Protein AF-A0A813HEI9-F1 (afdb_monomer_lite)

pLDDT: mean 70.53, std 19.25, range [29.66, 96.94]

Radius of gyration: 28.1 Å; chains: 1; bounding box: 58×85×68 Å

Sequence (300 aa):
AVALWMLEVGLEDCLIGELAQTLGEVPDELRYQLEQSHRFTVDDDGVVRRTLVQRILDVMQSDIETMQELMEKLGPEVEEGDMRYAVKQSLGELVIKNANGIDLIERVDPEEDQRARSETEKKQRAKEKEDKKKELIKRQRKKGASMGDDDLSSSSSGEENEEGPGSIADKKALAFRRVQVQRKIEDFLKAYTKGVNLIKINAKGKRYSRRVYVDTHRRALVVQGASGPKFFPFASMKEVDLETRTTKEGRVETLVICAIEKGGRIVKELTLAFPDQAKANAFVNCVTLFSLALRKSAKS

Structure (mmCIF, N/CA/C/O backbone):
data_AF-A0A813HEI9-F1
#
_entry.id   AF-A0A813HEI9-F1
#
loop_
_atom_site.group_PDB
_atom_site.id
_atom_site.type_symbol
_atom_site.label_atom_id
_atom_site.label_alt_id
_atom_site.label_comp_id
_atom_site.label_asym_id
_atom_site.label_entity_id
_atom_site.label_seq_id
_atom_site.pdbx_PDB_ins_code
_atom_site.Cartn_x
_atom_site.Cartn_y
_atom_site.Cartn_z
_atom_site.occupancy
_atom_site.B_iso_or_equiv
_atom_site.auth_seq_id
_atom_site.auth_comp_id
_atom_site.auth_asym_id
_atom_site.auth_atom_id
_atom_site.pdbx_PDB_model_num
ATOM 1 N N . ALA A 1 1 ? 7.762 19.871 -20.456 1.00 62.28 1 ALA A N 1
ATOM 2 C CA . ALA A 1 1 ? 6.399 20.126 -19.934 1.00 62.28 1 ALA A CA 1
ATOM 3 C C . ALA A 1 1 ? 5.354 19.350 -20.735 1.00 62.28 1 ALA A C 1
ATOM 5 O O . ALA A 1 1 ? 4.577 18.618 -20.136 1.00 62.28 1 ALA A O 1
ATOM 6 N N . VAL A 1 2 ? 5.414 19.413 -22.070 1.00 68.00 2 VAL A N 1
ATOM 7 C CA . VAL A 1 2 ? 4.533 18.675 -22.991 1.00 68.00 2 VAL A CA 1
ATOM 8 C C . VAL A 1 2 ? 4.476 17.168 -22.716 1.00 68.00 2 VAL A C 1
ATOM 10 O O . VAL A 1 2 ? 3.390 16.628 -22.554 1.00 68.00 2 VAL A O 1
ATOM 13 N N . ALA A 1 3 ? 5.621 16.490 -22.574 1.00 66.06 3 ALA A N 1
ATOM 14 C CA . ALA A 1 3 ? 5.651 15.045 -22.319 1.00 66.06 3 ALA A CA 1
ATOM 15 C C . ALA A 1 3 ? 4.909 14.630 -21.030 1.00 66.06 3 ALA A C 1
ATOM 17 O O . ALA A 1 3 ? 4.321 13.559 -20.979 1.00 66.06 3 ALA A O 1
ATOM 18 N N . LEU A 1 4 ? 4.907 15.470 -19.987 1.00 66.94 4 LEU A N 1
ATOM 19 C CA . LEU A 1 4 ? 4.155 15.209 -18.751 1.00 66.94 4 LEU A CA 1
ATOM 20 C C . LEU A 1 4 ? 2.654 15.421 -18.958 1.00 66.94 4 LEU A C 1
ATOM 22 O O . LEU A 1 4 ? 1.859 14.587 -18.543 1.00 66.94 4 LEU A O 1
ATOM 26 N N . TRP A 1 5 ? 2.279 16.490 -19.660 1.00 74.88 5 TRP A N 1
ATOM 27 C CA . TRP A 1 5 ? 0.888 16.763 -20.013 1.00 74.88 5 TRP A CA 1
ATOM 28 C C . TRP A 1 5 ? 0.291 15.662 -20.909 1.00 74.88 5 TRP A C 1
ATOM 30 O O . TRP A 1 5 ? -0.813 15.193 -20.654 1.00 74.88 5 TRP A O 1
ATOM 40 N N . MET A 1 6 ? 1.042 15.160 -21.897 1.00 71.38 6 MET A N 1
ATOM 41 C CA . MET A 1 6 ? 0.614 14.034 -22.742 1.00 71.38 6 MET A CA 1
ATOM 42 C C . MET A 1 6 ? 0.367 12.751 -21.939 1.00 71.38 6 MET A C 1
ATOM 44 O O . MET A 1 6 ? -0.555 11.995 -22.250 1.00 71.38 6 MET A O 1
ATOM 48 N N . LEU A 1 7 ? 1.167 12.515 -20.893 1.00 70.50 7 LEU A N 1
ATOM 49 C CA . LEU A 1 7 ? 0.973 11.392 -19.974 1.00 70.50 7 LEU A CA 1
ATOM 50 C C . LEU A 1 7 ? -0.273 11.573 -19.104 1.00 70.50 7 LEU A C 1
ATOM 52 O O . LEU A 1 7 ? -1.014 10.616 -18.907 1.00 70.50 7 LEU A O 1
ATOM 56 N N . GLU A 1 8 ? -0.531 12.788 -18.617 1.00 71.19 8 GLU A N 1
ATOM 57 C CA . GLU A 1 8 ? -1.713 13.101 -17.802 1.00 71.19 8 GLU A CA 1
ATOM 58 C C . GLU A 1 8 ? -3.024 12.992 -18.591 1.00 71.19 8 GLU A C 1
ATOM 60 O O . GLU A 1 8 ? -4.036 12.550 -18.047 1.00 71.19 8 GLU A O 1
ATOM 65 N N . VAL A 1 9 ? -3.007 13.368 -19.872 1.00 73.44 9 VAL A N 1
ATOM 66 C CA . VAL A 1 9 ? -4.187 13.342 -20.752 1.00 73.44 9 VAL A CA 1
ATOM 67 C C . VAL A 1 9 ? -4.354 11.987 -21.460 1.00 73.44 9 VAL A C 1
ATOM 69 O O . VAL A 1 9 ? -5.412 11.712 -22.022 1.00 73.44 9 VAL A O 1
ATOM 72 N N . GLY A 1 10 ? -3.353 11.101 -21.391 1.00 66.62 10 GLY A N 1
ATOM 73 C CA . GLY A 1 10 ? -3.424 9.756 -21.970 1.00 66.62 10 GLY A CA 1
ATOM 74 C C . GLY A 1 10 ? -3.382 9.745 -23.500 1.00 66.62 10 GLY A C 1
ATOM 75 O O . GLY A 1 10 ? -3.986 8.877 -24.123 1.00 66.62 10 GLY A O 1
ATOM 76 N N . LEU A 1 11 ? -2.684 10.707 -24.108 1.00 65.94 11 LEU A N 1
ATOM 77 C CA . LEU A 1 11 ? -2.500 10.779 -25.557 1.00 65.94 11 LEU A CA 1
ATOM 78 C C . LEU A 1 11 ? -1.283 9.943 -25.957 1.00 65.94 11 LEU A C 1
ATOM 80 O O . LEU A 1 11 ? -0.134 10.368 -25.852 1.00 65.94 11 LEU A O 1
ATOM 84 N N . GLU A 1 12 ? -1.557 8.717 -26.374 1.00 64.25 12 GLU A N 1
ATOM 85 C CA . GLU A 1 12 ? -0.605 7.757 -26.923 1.00 64.25 12 GLU A CA 1
ATOM 86 C C . GLU A 1 12 ? -1.088 7.409 -28.339 1.00 64.25 12 GLU A C 1
ATOM 88 O O . GLU A 1 12 ? -2.272 7.144 -28.519 1.00 64.25 12 GLU A O 1
ATOM 93 N N . ASP A 1 13 ? -0.200 7.497 -29.337 1.00 66.19 13 ASP A N 1
ATOM 94 C CA . ASP A 1 13 ? -0.489 7.306 -30.771 1.00 66.19 13 ASP A CA 1
ATOM 95 C C . ASP A 1 13 ? -1.247 8.468 -31.448 1.00 66.19 13 ASP A C 1
ATOM 97 O O . ASP A 1 13 ? -2.261 8.286 -32.121 1.00 66.19 13 ASP A O 1
ATOM 101 N N . CYS A 1 14 ? -0.732 9.689 -31.290 1.00 74.88 14 CYS A N 1
ATOM 102 C CA . CYS A 1 14 ? -1.255 10.891 -31.950 1.00 74.88 14 CYS A CA 1
ATOM 103 C C . CYS A 1 14 ? -0.260 11.454 -32.971 1.00 74.88 14 CYS A C 1
ATOM 105 O O . CYS A 1 14 ? 0.948 11.222 -32.875 1.00 74.88 14 CYS A O 1
ATOM 107 N N . LEU A 1 15 ? -0.766 12.203 -33.952 1.00 85.12 15 LEU A N 1
ATOM 108 C CA . LEU A 1 15 ? 0.079 12.881 -34.930 1.00 85.12 15 LEU A CA 1
ATOM 109 C C . LEU A 1 15 ? 0.671 14.149 -34.321 1.00 85.12 15 LEU A C 1
ATOM 111 O O . LEU A 1 15 ? -0.038 14.986 -33.758 1.00 85.12 15 LEU A O 1
ATOM 115 N N . ILE A 1 16 ? 1.976 14.333 -34.499 1.00 83.75 16 ILE A N 1
ATOM 116 C CA . ILE A 1 16 ? 2.690 15.491 -33.965 1.00 83.75 16 ILE A CA 1
ATOM 117 C C . ILE A 1 16 ? 2.146 16.815 -34.508 1.00 83.75 16 ILE A C 1
ATOM 119 O O . ILE A 1 16 ? 2.139 17.809 -33.790 1.00 83.75 16 ILE A O 1
ATOM 123 N N . GLY A 1 17 ? 1.621 16.823 -35.738 1.00 81.00 17 GLY A N 1
ATOM 124 C CA . GLY A 1 17 ? 0.980 17.998 -36.333 1.00 81.00 17 GLY A CA 1
ATOM 125 C C . GLY A 1 17 ? -0.292 18.428 -35.596 1.00 81.00 17 GLY A C 1
ATOM 126 O O . GLY A 1 17 ? -0.493 19.617 -35.358 1.00 81.00 17 GLY A O 1
ATOM 127 N N . GLU A 1 18 ? -1.118 17.472 -35.170 1.00 80.88 18 GLU A N 1
ATOM 128 C CA . GLU A 1 18 ? -2.338 17.746 -34.398 1.00 80.88 18 GLU A CA 1
ATOM 129 C C . GLU A 1 18 ? -1.991 18.209 -32.978 1.00 80.88 18 GLU A C 1
ATOM 131 O O . GLU A 1 18 ? -2.620 19.123 -32.436 1.00 80.88 18 GLU A O 1
ATOM 136 N N . LEU A 1 19 ? -0.943 17.622 -32.393 1.00 80.50 19 LEU A N 1
ATOM 137 C CA . LEU A 1 19 ? -0.455 17.995 -31.069 1.00 80.50 19 LEU A CA 1
ATOM 138 C C . LEU A 1 19 ? 0.138 19.413 -31.066 1.00 80.50 19 LEU A C 1
ATOM 140 O O . LEU A 1 19 ? -0.200 20.225 -30.207 1.00 80.50 19 LEU A O 1
ATOM 144 N N . ALA A 1 20 ? 0.955 19.731 -32.071 1.00 81.38 20 ALA A N 1
ATOM 145 C CA . ALA A 1 20 ? 1.544 21.049 -32.292 1.00 81.38 20 ALA A CA 1
ATOM 146 C C . ALA A 1 20 ? 0.469 22.125 -32.483 1.00 81.38 20 ALA A C 1
ATOM 148 O O . ALA A 1 20 ? 0.513 23.169 -31.835 1.00 81.38 20 ALA A O 1
ATOM 149 N N . GLN A 1 21 ? -0.560 21.839 -33.288 1.00 80.88 21 GLN A N 1
ATOM 150 C CA . GLN A 1 21 ? -1.683 22.752 -33.498 1.00 80.88 21 GLN A CA 1
ATOM 151 C C . GLN A 1 21 ? -2.495 22.989 -32.215 1.00 80.88 21 GLN A C 1
ATOM 153 O O . GLN A 1 21 ? -2.932 24.111 -31.962 1.00 80.88 21 GLN A O 1
ATOM 158 N N . THR A 1 22 ? -2.678 21.951 -31.397 1.00 79.56 22 THR A N 1
ATOM 159 C CA . THR A 1 22 ? -3.425 22.036 -30.131 1.00 79.56 22 THR A CA 1
ATOM 160 C C . THR A 1 22 ? -2.664 22.830 -29.067 1.00 79.56 22 THR A C 1
ATOM 162 O O . THR A 1 22 ? -3.275 23.553 -28.280 1.00 79.56 22 THR A O 1
ATOM 165 N N . LEU A 1 23 ? -1.335 22.714 -29.048 1.00 78.56 23 LEU A N 1
ATOM 166 C CA . LEU A 1 23 ? -0.463 23.383 -28.080 1.00 78.56 23 LEU A CA 1
ATOM 167 C C . LEU A 1 23 ? 0.035 24.757 -28.558 1.00 78.56 23 LEU A C 1
ATOM 169 O O . LEU A 1 23 ? 0.587 25.513 -27.762 1.00 78.56 23 LEU A O 1
ATOM 173 N N . GLY A 1 24 ? -0.186 25.099 -29.831 1.00 77.88 24 GLY A N 1
ATOM 174 C CA . GLY A 1 24 ? 0.334 26.321 -30.445 1.00 77.88 24 GLY A CA 1
ATOM 175 C C . GLY A 1 24 ? 1.857 26.311 -30.616 1.00 77.88 24 GLY A C 1
ATOM 176 O O . GLY A 1 24 ? 2.466 27.378 -30.657 1.00 77.88 24 GLY A O 1
ATOM 177 N N . GLU A 1 25 ? 2.465 25.126 -30.690 1.00 82.50 25 GLU A N 1
ATOM 178 C CA . GLU A 1 25 ? 3.910 24.938 -30.852 1.00 82.50 25 GLU A CA 1
ATOM 179 C C . GLU A 1 25 ? 4.272 24.577 -32.300 1.00 82.50 25 GLU A C 1
ATOM 181 O O . GLU A 1 25 ? 3.422 24.180 -33.099 1.00 82.50 25 GLU A O 1
ATOM 186 N N . VAL A 1 26 ? 5.549 24.722 -32.659 1.00 86.88 26 VAL A N 1
ATOM 187 C CA . VAL A 1 26 ? 6.060 24.319 -33.976 1.00 86.88 26 VAL A CA 1
ATOM 188 C C . VAL A 1 26 ? 6.327 22.805 -33.969 1.00 86.88 26 VAL A C 1
ATOM 190 O O . VAL A 1 26 ? 6.997 22.335 -33.049 1.00 86.88 26 VAL A O 1
ATOM 193 N N . PRO A 1 27 ? 5.869 22.026 -34.974 1.00 80.44 27 PRO A N 1
ATOM 194 C CA . PRO A 1 27 ? 6.018 20.564 -34.990 1.00 80.44 27 PRO A CA 1
ATOM 195 C C . PRO A 1 27 ? 7.458 20.063 -34.810 1.00 80.44 27 PRO A C 1
ATOM 197 O O . PRO A 1 27 ? 7.680 19.103 -34.078 1.00 80.44 27 PRO A O 1
ATOM 200 N N . ASP A 1 28 ? 8.437 20.732 -35.423 1.00 81.06 28 ASP A N 1
ATOM 201 C CA . ASP A 1 28 ? 9.852 20.347 -35.328 1.00 81.06 28 ASP A CA 1
ATOM 202 C C . ASP A 1 28 ? 10.441 20.620 -33.936 1.00 81.06 28 ASP A C 1
ATOM 204 O O . ASP A 1 28 ? 11.219 19.828 -33.404 1.00 81.06 28 ASP A O 1
ATOM 208 N N . GLU A 1 29 ? 10.033 21.722 -33.306 1.00 82.12 29 GLU A N 1
ATOM 209 C CA . GLU A 1 29 ? 10.462 22.079 -31.952 1.00 82.12 29 GLU A CA 1
ATOM 210 C C . GLU A 1 29 ? 9.833 21.141 -30.915 1.00 82.12 29 GLU A C 1
ATOM 212 O O . GLU A 1 29 ? 10.501 20.664 -29.996 1.00 82.12 29 GLU A O 1
ATOM 217 N N . LEU A 1 30 ? 8.568 20.787 -31.128 1.00 80.94 30 LEU A N 1
ATOM 218 C CA . LEU A 1 30 ? 7.846 19.796 -30.346 1.00 80.94 30 LEU A CA 1
ATOM 219 C C . LEU A 1 30 ? 8.468 18.397 -30.482 1.00 80.94 30 LEU A C 1
ATOM 221 O O . LEU A 1 30 ? 8.595 17.681 -29.487 1.00 80.94 30 LEU A O 1
ATOM 225 N N . ARG A 1 31 ? 8.901 18.019 -31.694 1.00 82.19 31 ARG A N 1
ATOM 226 C CA . ARG A 1 31 ? 9.591 16.748 -31.964 1.00 82.19 31 ARG A CA 1
ATOM 227 C C . ARG A 1 31 ? 10.861 16.658 -31.141 1.00 82.19 31 ARG A C 1
ATOM 229 O O . ARG A 1 31 ? 11.040 15.701 -30.392 1.00 82.19 31 ARG A O 1
ATOM 236 N N . TYR A 1 32 ? 11.679 17.702 -31.219 1.00 80.75 32 TYR A N 1
ATOM 237 C CA . TYR A 1 32 ? 12.918 17.798 -30.464 1.00 80.75 32 TYR A CA 1
ATOM 238 C C . TYR A 1 32 ? 12.676 17.699 -28.951 1.00 80.75 32 TYR A C 1
ATOM 240 O O . TYR A 1 32 ? 13.350 16.934 -28.267 1.00 80.75 32 TYR A O 1
ATOM 248 N N . GLN A 1 33 ? 11.670 18.400 -28.416 1.00 77.56 33 GLN A N 1
ATOM 249 C CA . GLN A 1 33 ? 11.324 18.326 -26.991 1.00 77.56 33 GLN A CA 1
ATOM 250 C C . GLN A 1 33 ? 10.843 16.932 -26.549 1.00 77.56 33 GLN A C 1
ATOM 252 O O . GLN A 1 33 ? 11.141 16.496 -25.431 1.00 77.56 33 GLN A O 1
ATOM 257 N N . LEU A 1 34 ? 10.077 16.235 -27.392 1.00 75.62 34 LEU A N 1
ATOM 258 C CA . LEU A 1 34 ? 9.579 14.891 -27.103 1.00 75.62 34 LEU A CA 1
ATOM 259 C C . LEU A 1 34 ? 10.704 13.854 -27.153 1.00 75.62 34 LEU A C 1
ATOM 261 O O . LEU A 1 34 ? 10.823 13.063 -26.216 1.00 75.62 34 LEU A O 1
ATOM 265 N N . GLU A 1 35 ? 11.569 13.914 -28.163 1.00 75.44 35 GLU A N 1
ATOM 266 C CA . GLU A 1 35 ? 12.742 13.042 -28.289 1.00 75.44 35 GLU A CA 1
ATOM 267 C C . GLU A 1 35 ? 13.741 13.271 -27.142 1.00 75.44 35 GLU A C 1
ATOM 269 O O . GLU A 1 35 ? 14.181 12.310 -26.507 1.00 75.44 35 GLU A O 1
ATOM 274 N N . GLN A 1 36 ? 14.008 14.531 -26.771 1.00 73.75 36 GLN A N 1
ATOM 275 C CA . GLN A 1 36 ? 14.840 14.873 -25.608 1.00 73.75 36 GLN A CA 1
ATOM 276 C C . GLN A 1 36 ? 14.276 14.368 -24.279 1.00 73.75 36 GLN A C 1
ATOM 278 O O . GLN A 1 36 ? 15.019 14.154 -23.322 1.00 73.75 36 GLN A O 1
ATOM 283 N N . SER A 1 37 ? 12.957 14.202 -24.178 1.00 69.62 37 SER A N 1
ATOM 284 C CA . SER A 1 37 ? 12.359 13.678 -22.953 1.00 69.62 37 SER A CA 1
ATOM 285 C C . SER A 1 37 ? 12.669 12.194 -22.743 1.00 69.62 37 SER A C 1
ATOM 287 O O . SER A 1 37 ? 12.517 11.709 -21.624 1.00 69.62 37 SER A O 1
ATOM 289 N N . HIS A 1 38 ? 13.057 11.471 -23.802 1.00 66.00 38 HIS A N 1
ATOM 290 C CA . HIS A 1 38 ? 13.227 10.012 -23.855 1.00 66.00 38 HIS A CA 1
ATOM 291 C C . HIS A 1 38 ? 11.967 9.199 -23.505 1.00 66.00 38 HIS A C 1
ATOM 293 O O . HIS A 1 38 ? 12.005 7.969 -23.437 1.00 66.00 38 HIS A O 1
ATOM 299 N N . ARG A 1 39 ? 10.826 9.864 -23.293 1.00 67.31 39 ARG A N 1
ATOM 300 C CA . ARG A 1 39 ? 9.542 9.241 -22.936 1.00 67.31 39 ARG A CA 1
ATOM 301 C C . ARG A 1 39 ? 8.693 8.914 -24.161 1.00 67.31 39 ARG A C 1
ATOM 303 O O . ARG A 1 39 ? 7.843 8.023 -24.124 1.00 67.31 39 ARG A O 1
ATOM 310 N N . PHE A 1 40 ? 8.941 9.629 -25.249 1.00 77.00 40 PHE A N 1
ATOM 311 C CA . PHE A 1 40 ? 8.239 9.481 -26.510 1.00 77.00 40 PHE A CA 1
ATOM 312 C C . PHE A 1 40 ? 9.240 9.487 -27.666 1.00 77.00 40 PHE A C 1
ATOM 314 O O . PHE A 1 40 ? 10.294 10.109 -27.579 1.00 77.00 40 PHE A O 1
ATOM 321 N N . THR A 1 41 ? 8.900 8.776 -28.732 1.00 79.81 41 THR A N 1
ATOM 322 C CA . THR A 1 41 ? 9.599 8.786 -30.023 1.00 79.81 41 THR A CA 1
ATOM 323 C C . THR A 1 41 ? 8.620 9.214 -31.096 1.00 79.81 41 THR A C 1
ATOM 325 O O . THR A 1 41 ? 7.443 8.857 -31.018 1.00 79.81 41 THR A O 1
ATOM 328 N N . VAL A 1 42 ? 9.102 9.941 -32.095 1.00 80.69 42 VAL A N 1
ATOM 329 C CA . VAL A 1 42 ? 8.302 10.387 -33.236 1.00 80.69 42 VAL A CA 1
ATOM 330 C C . VAL A 1 42 ? 8.836 9.675 -34.469 1.00 80.69 42 VAL A C 1
ATOM 332 O O . VAL A 1 42 ? 10.024 9.796 -34.767 1.00 80.69 42 VAL A O 1
ATOM 335 N N . ASP A 1 43 ? 7.997 8.886 -35.136 1.00 80.69 43 ASP A N 1
ATOM 336 C CA . ASP A 1 43 ? 8.404 8.200 -36.365 1.00 80.69 43 ASP A CA 1
ATOM 337 C C . ASP A 1 43 ? 8.391 9.146 -37.581 1.00 80.69 43 ASP A C 1
ATOM 339 O O . ASP A 1 43 ? 8.018 10.320 -37.492 1.00 80.69 43 ASP A O 1
ATOM 343 N N . ASP A 1 44 ? 8.869 8.651 -38.721 1.00 77.00 44 ASP A N 1
ATOM 344 C CA . ASP A 1 44 ? 8.999 9.443 -39.951 1.00 77.00 44 ASP A CA 1
ATOM 345 C C . ASP A 1 44 ? 7.641 9.874 -40.527 1.00 77.00 44 ASP A C 1
ATOM 347 O O . ASP A 1 44 ? 7.563 10.882 -41.230 1.00 77.00 44 ASP A O 1
ATOM 351 N N . ASP A 1 45 ? 6.567 9.174 -40.153 1.00 79.00 45 ASP A N 1
ATOM 352 C CA . ASP A 1 45 ? 5.181 9.521 -40.478 1.00 79.00 45 ASP A CA 1
ATOM 353 C C . ASP A 1 45 ? 4.588 10.554 -39.493 1.00 79.00 45 ASP A C 1
ATOM 355 O O . ASP A 1 45 ? 3.435 10.973 -39.626 1.00 79.00 45 ASP A O 1
ATOM 359 N N . GLY A 1 46 ? 5.373 11.001 -38.506 1.00 76.88 46 GLY A N 1
ATOM 360 C CA . GLY A 1 46 ? 4.981 12.004 -37.519 1.00 76.88 46 GLY A CA 1
ATOM 361 C C . GLY A 1 46 ? 4.105 11.457 -36.392 1.00 76.88 46 GLY A C 1
ATOM 362 O O . GLY A 1 46 ? 3.474 12.245 -35.683 1.00 76.88 46 GLY A O 1
ATOM 363 N N . VAL A 1 47 ? 4.041 10.137 -36.206 1.00 82.00 47 VAL A N 1
ATOM 364 C CA . VAL A 1 47 ? 3.280 9.503 -35.126 1.00 82.00 47 VAL A CA 1
ATOM 365 C C . VAL A 1 47 ? 4.117 9.488 -33.854 1.00 82.00 47 VAL A C 1
ATOM 367 O O . VAL A 1 47 ? 5.240 8.980 -33.814 1.00 82.00 47 VAL A O 1
ATOM 370 N N . VAL A 1 48 ? 3.545 10.021 -32.779 1.00 80.88 48 VAL A N 1
ATOM 371 C CA . VAL A 1 48 ? 4.161 10.033 -31.454 1.00 80.88 48 VAL A CA 1
ATOM 372 C C . VAL A 1 48 ? 3.821 8.738 -30.720 1.00 80.88 48 VAL A C 1
ATOM 374 O O . VAL A 1 48 ? 2.662 8.473 -30.398 1.00 80.88 48 VAL A O 1
ATOM 377 N N . ARG A 1 49 ? 4.847 7.949 -30.397 1.00 76.00 49 ARG A N 1
ATOM 378 C CA . ARG A 1 49 ? 4.731 6.670 -29.683 1.00 76.00 49 ARG A CA 1
ATOM 379 C C . ARG A 1 49 ? 5.421 6.733 -28.330 1.00 76.00 49 ARG A C 1
ATOM 381 O O . ARG A 1 49 ? 6.459 7.372 -28.177 1.00 76.00 49 ARG A O 1
ATOM 388 N N . ARG A 1 50 ? 4.877 6.019 -27.341 1.00 71.19 50 ARG A N 1
ATOM 389 C CA . ARG A 1 50 ? 5.549 5.827 -26.046 1.00 71.19 50 ARG A CA 1
ATOM 390 C C . ARG A 1 50 ? 6.772 4.938 -26.201 1.00 71.19 50 ARG A C 1
ATOM 392 O O . ARG A 1 50 ? 6.684 3.850 -26.772 1.00 71.19 50 ARG A O 1
ATOM 399 N N . THR A 1 51 ? 7.881 5.359 -25.611 1.00 63.34 51 THR A N 1
ATOM 400 C CA . THR A 1 51 ? 9.099 4.552 -25.584 1.00 63.34 51 THR A CA 1
ATOM 401 C C . THR A 1 51 ? 8.982 3.411 -24.584 1.00 63.34 51 THR A C 1
ATOM 403 O O . THR A 1 51 ? 8.199 3.447 -23.627 1.00 63.34 51 THR A O 1
ATOM 406 N N . LEU A 1 52 ? 9.825 2.394 -24.767 1.00 47.84 52 LEU A N 1
ATOM 407 C CA . LEU A 1 52 ? 10.027 1.355 -23.762 1.00 47.84 52 LEU A CA 1
ATOM 408 C C . LEU A 1 52 ? 10.444 1.966 -22.412 1.00 47.84 52 LEU A C 1
ATOM 410 O O . LEU A 1 52 ? 9.985 1.502 -21.375 1.00 47.84 52 LEU A O 1
ATOM 414 N N . VAL A 1 53 ? 11.221 3.055 -22.432 1.00 51.25 53 VAL A N 1
ATOM 415 C CA . VAL A 1 53 ? 11.609 3.833 -21.244 1.00 51.25 53 VAL A CA 1
ATOM 416 C C . VAL A 1 53 ? 10.382 4.361 -20.502 1.00 51.25 53 VAL A C 1
ATOM 418 O O . VAL A 1 53 ? 10.267 4.134 -19.303 1.00 51.25 53 VAL A O 1
ATOM 421 N N . GLN A 1 54 ? 9.418 4.985 -21.185 1.00 54.28 54 GLN A N 1
ATOM 422 C CA . GLN A 1 54 ? 8.195 5.455 -20.528 1.00 54.28 54 GLN A CA 1
ATOM 423 C C . GLN A 1 54 ? 7.333 4.306 -20.002 1.00 54.28 54 GLN A C 1
ATOM 425 O O . GLN A 1 54 ? 6.837 4.386 -18.885 1.00 54.28 54 GLN A O 1
ATOM 430 N N . ARG A 1 55 ? 7.226 3.197 -20.743 1.00 54.16 55 ARG A N 1
ATOM 431 C CA . ARG A 1 55 ? 6.524 1.993 -20.264 1.00 54.16 55 ARG A CA 1
ATOM 432 C C . ARG A 1 55 ? 7.191 1.392 -19.024 1.00 54.16 55 ARG A C 1
ATOM 434 O O . ARG A 1 55 ? 6.504 0.878 -18.148 1.00 54.16 55 ARG A O 1
ATOM 441 N N . ILE A 1 56 ? 8.518 1.468 -18.929 1.00 47.12 56 ILE A N 1
ATOM 442 C CA . ILE A 1 56 ? 9.275 1.066 -17.740 1.00 47.12 56 ILE A CA 1
ATOM 443 C C . ILE A 1 56 ? 9.013 2.048 -16.587 1.00 47.12 56 ILE A C 1
ATOM 445 O O . ILE A 1 56 ? 8.735 1.596 -15.479 1.00 47.12 56 ILE A O 1
ATOM 449 N N . LEU A 1 57 ? 9.016 3.363 -16.834 1.00 49.12 57 LEU A N 1
ATOM 450 C CA . LEU A 1 57 ? 8.711 4.400 -15.834 1.00 49.12 57 LEU A CA 1
ATOM 451 C C . LEU A 1 57 ? 7.279 4.305 -15.285 1.00 49.12 57 LEU A C 1
ATOM 453 O O . LEU A 1 57 ? 7.078 4.453 -14.081 1.00 49.12 57 LEU A O 1
ATOM 457 N N . ASP A 1 58 ? 6.300 3.996 -16.137 1.00 49.69 58 ASP A N 1
ATOM 458 C CA . ASP A 1 58 ? 4.894 3.801 -15.751 1.00 49.69 58 ASP A CA 1
ATOM 459 C C . ASP A 1 58 ? 4.715 2.595 -14.812 1.00 49.69 58 ASP A C 1
ATOM 461 O O . ASP A 1 58 ? 3.784 2.539 -14.004 1.00 49.69 58 ASP A O 1
ATOM 465 N N . VAL A 1 59 ? 5.623 1.619 -14.900 1.00 40.44 59 VAL A N 1
ATOM 466 C CA . VAL A 1 59 ? 5.566 0.357 -14.150 1.00 40.44 59 VAL A CA 1
ATOM 467 C C . VAL A 1 59 ? 6.534 0.346 -12.955 1.00 40.44 59 VAL A C 1
ATOM 469 O O . VAL A 1 59 ? 6.330 -0.417 -12.004 1.00 40.44 59 VAL A O 1
ATOM 472 N N . MET A 1 60 ? 7.565 1.196 -12.939 1.00 44.50 60 MET A N 1
ATOM 473 C CA . MET A 1 60 ? 8.634 1.165 -11.937 1.00 44.50 60 MET A CA 1
ATOM 474 C C . MET A 1 60 ? 8.699 2.430 -11.073 1.00 44.50 60 MET A C 1
ATOM 476 O O . MET A 1 60 ? 9.246 3.460 -11.446 1.00 44.50 60 MET A O 1
ATOM 480 N N . GLN A 1 61 ? 8.231 2.295 -9.830 1.00 42.19 61 GLN A N 1
ATOM 481 C CA . GLN A 1 61 ? 8.539 3.206 -8.720 1.00 42.19 61 GLN A CA 1
ATOM 482 C C . GLN A 1 61 ? 9.977 2.951 -8.204 1.00 42.19 61 GLN A C 1
ATOM 484 O O . GLN A 1 61 ? 10.140 2.242 -7.209 1.00 42.19 61 GLN A O 1
ATOM 489 N N . SER A 1 62 ? 11.036 3.438 -8.861 1.00 41.03 62 SER A N 1
ATOM 490 C CA . SER A 1 62 ? 12.422 3.357 -8.338 1.00 41.03 62 SER A CA 1
ATOM 491 C C . SER A 1 62 ? 13.238 4.635 -8.587 1.00 41.03 62 SER A C 1
ATOM 493 O O . SER A 1 62 ? 12.944 5.384 -9.514 1.00 41.03 62 SER A O 1
ATOM 495 N N . ASP A 1 63 ? 14.206 4.888 -7.693 1.00 43.03 63 ASP A N 1
ATOM 496 C CA . ASP A 1 63 ? 14.878 6.175 -7.447 1.00 43.03 63 ASP A CA 1
ATOM 497 C C . ASP A 1 63 ? 15.733 6.723 -8.609 1.00 43.03 63 ASP A C 1
ATOM 499 O O . ASP A 1 63 ? 16.398 5.994 -9.347 1.00 43.03 63 ASP A O 1
ATOM 503 N N . ILE A 1 64 ? 15.748 8.058 -8.703 1.00 40.03 64 ILE A N 1
ATOM 504 C CA . ILE A 1 64 ? 16.345 8.884 -9.771 1.00 40.03 64 ILE A CA 1
ATOM 505 C C . ILE A 1 64 ? 17.847 8.628 -9.983 1.00 40.03 64 ILE A C 1
ATOM 507 O O . ILE A 1 64 ? 18.312 8.648 -11.120 1.00 40.03 64 ILE A O 1
ATOM 511 N N . GLU A 1 65 ? 18.593 8.321 -8.922 1.00 44.59 65 GLU A N 1
ATOM 512 C CA . GLU A 1 65 ? 20.048 8.099 -8.978 1.00 44.59 65 GLU A CA 1
ATOM 513 C C . GLU A 1 65 ? 20.420 6.815 -9.732 1.00 44.59 65 GLU A C 1
ATOM 515 O O . GLU A 1 65 ? 21.394 6.786 -10.479 1.00 44.59 65 GLU A O 1
ATOM 520 N N . THR A 1 66 ? 19.602 5.763 -9.617 1.00 49.59 66 THR A N 1
ATOM 521 C CA . THR A 1 66 ? 19.823 4.510 -10.368 1.00 49.59 66 THR A CA 1
ATOM 522 C C . THR A 1 66 ? 19.512 4.702 -11.857 1.00 49.59 66 THR A C 1
ATOM 524 O O . THR A 1 66 ? 20.082 4.038 -12.719 1.00 49.59 66 THR A O 1
ATOM 527 N N . MET A 1 67 ? 18.621 5.650 -12.158 1.00 49.25 67 MET A N 1
ATOM 528 C CA . MET A 1 67 ? 18.205 6.023 -13.506 1.00 49.25 67 MET A CA 1
ATOM 529 C C . MET A 1 67 ? 19.279 6.842 -14.234 1.00 49.25 67 MET A C 1
ATOM 531 O O . MET A 1 67 ? 19.575 6.564 -15.393 1.00 49.25 67 MET A O 1
ATOM 535 N N . GLN A 1 68 ? 19.889 7.815 -13.551 1.00 46.34 68 GLN A N 1
ATOM 536 C CA . GLN A 1 68 ? 20.948 8.657 -14.117 1.00 46.34 68 GLN A CA 1
ATOM 537 C C . GLN A 1 68 ? 22.206 7.853 -14.451 1.00 46.34 68 GLN A C 1
ATOM 539 O O . GLN A 1 68 ? 22.770 8.038 -15.522 1.00 46.34 68 GLN A O 1
ATOM 544 N N . GLU A 1 69 ? 22.587 6.900 -13.597 1.00 51.41 69 GLU A N 1
ATOM 545 C CA . GLU A 1 69 ? 23.773 6.069 -13.824 1.00 51.41 69 GLU A CA 1
ATOM 546 C C . GLU A 1 69 ? 23.579 5.068 -14.984 1.00 51.41 69 GLU A C 1
ATOM 548 O O . GLU A 1 69 ? 24.515 4.783 -15.731 1.00 51.41 69 GLU A O 1
ATOM 553 N N . LEU A 1 70 ? 22.355 4.557 -15.178 1.00 49.84 70 LEU A N 1
ATOM 554 C CA . LEU A 1 70 ? 22.003 3.731 -16.340 1.00 49.84 70 LEU A CA 1
ATOM 555 C C . LEU A 1 70 ? 21.978 4.556 -17.630 1.00 49.84 70 LEU A C 1
ATOM 557 O O . LEU A 1 70 ? 22.506 4.104 -18.642 1.00 49.84 70 LEU A O 1
ATOM 561 N N . MET A 1 71 ? 21.417 5.766 -17.595 1.00 47.28 71 MET A N 1
ATOM 562 C CA . MET A 1 71 ? 21.390 6.668 -18.750 1.00 47.28 71 MET A CA 1
ATOM 563 C C . MET A 1 71 ? 22.789 7.156 -19.155 1.00 47.28 71 MET A C 1
ATOM 565 O O . MET A 1 71 ? 23.095 7.178 -20.345 1.00 47.28 71 MET A O 1
ATOM 569 N N . GLU A 1 72 ? 23.657 7.486 -18.193 1.00 53.28 72 GLU A N 1
ATOM 570 C CA . GLU A 1 72 ? 25.058 7.853 -18.461 1.00 53.28 72 GLU A CA 1
ATOM 571 C C . GLU A 1 72 ? 25.853 6.705 -19.093 1.00 53.28 72 GLU A C 1
ATOM 573 O O . GLU A 1 72 ? 26.742 6.948 -19.907 1.00 53.28 72 GLU A O 1
ATOM 578 N N . LYS A 1 73 ? 25.543 5.454 -18.730 1.00 51.00 73 LYS A N 1
ATOM 579 C CA . LYS A 1 73 ? 26.283 4.272 -19.199 1.00 51.00 73 LYS A CA 1
ATOM 580 C C . LYS A 1 73 ? 25.745 3.671 -20.496 1.00 51.00 73 LYS A C 1
ATOM 582 O O . LYS A 1 73 ? 26.508 3.011 -21.195 1.00 51.00 73 LYS A O 1
ATOM 587 N N . LEU A 1 74 ? 24.462 3.858 -20.800 1.00 45.22 74 LEU A N 1
ATOM 588 C CA . LEU A 1 74 ? 23.827 3.277 -21.984 1.00 45.22 74 LEU A CA 1
ATOM 589 C C . LEU A 1 74 ? 23.971 4.163 -23.232 1.00 45.22 74 LEU A C 1
ATOM 591 O O . LEU A 1 74 ? 24.035 3.630 -24.332 1.00 45.22 74 LEU A O 1
ATOM 595 N N . GLY A 1 75 ? 24.124 5.482 -23.086 1.00 46.66 75 GLY A N 1
ATOM 596 C CA . GLY A 1 75 ? 24.233 6.381 -24.239 1.00 46.66 75 GLY A CA 1
ATOM 597 C C . GLY A 1 75 ? 22.936 6.474 -25.069 1.00 46.66 75 GLY A C 1
ATOM 598 O O . GLY A 1 75 ? 21.956 5.790 -24.779 1.00 46.66 75 GLY A O 1
ATOM 599 N N . PRO A 1 76 ? 22.881 7.379 -26.063 1.00 43.72 76 PRO A N 1
ATOM 600 C CA . PRO A 1 76 ? 21.631 7.800 -26.710 1.00 43.72 76 PRO A CA 1
ATOM 601 C C . PRO A 1 76 ? 21.013 6.794 -27.697 1.00 43.72 76 PRO A C 1
ATOM 603 O O . PRO A 1 76 ? 19.869 6.989 -28.099 1.00 43.72 76 PRO A O 1
ATOM 606 N N . GLU A 1 77 ? 21.709 5.719 -28.064 1.00 45.09 77 GLU A N 1
ATOM 607 C CA . GLU A 1 77 ? 21.202 4.686 -28.973 1.00 45.09 77 GLU A CA 1
ATOM 608 C C . GLU A 1 77 ? 21.479 3.319 -28.353 1.00 45.09 77 GLU A C 1
ATOM 610 O O . GLU A 1 77 ? 22.635 2.945 -28.184 1.00 45.09 77 GLU A O 1
ATOM 615 N N . VAL A 1 78 ? 20.430 2.602 -27.946 1.00 49.56 78 VAL A N 1
ATOM 616 C CA . VAL A 1 78 ? 20.577 1.336 -27.217 1.00 49.56 78 VAL A CA 1
ATOM 617 C C . VAL A 1 78 ? 19.684 0.286 -27.853 1.00 49.56 78 VAL A C 1
ATOM 619 O O . VAL A 1 78 ? 18.458 0.344 -27.726 1.00 49.56 78 VAL A O 1
ATOM 622 N N . GLU A 1 79 ? 20.306 -0.704 -28.486 1.00 47.75 79 GLU A N 1
ATOM 623 C CA . GLU A 1 79 ? 19.660 -1.975 -28.800 1.00 47.75 79 GLU A CA 1
ATOM 624 C C . GLU A 1 79 ? 19.854 -2.963 -27.634 1.00 47.75 79 GLU A C 1
ATOM 626 O O . GLU A 1 79 ? 20.742 -2.830 -26.791 1.00 47.75 79 GLU A O 1
ATOM 631 N N . GLU A 1 80 ? 19.015 -3.999 -27.565 1.00 41.03 80 GLU A N 1
ATOM 632 C CA . GLU A 1 80 ? 18.966 -4.992 -26.474 1.00 41.03 80 GLU A CA 1
ATOM 633 C C . GLU A 1 80 ? 20.328 -5.683 -26.187 1.00 41.03 80 GLU A C 1
ATOM 635 O O . GLU A 1 80 ? 20.553 -6.215 -25.096 1.00 41.03 80 GLU A O 1
ATOM 640 N N . GLY A 1 81 ? 21.271 -5.630 -27.139 1.00 45.06 81 GLY A N 1
ATOM 641 C CA . GLY A 1 81 ? 22.642 -6.137 -27.014 1.00 45.06 81 GLY A CA 1
ATOM 642 C C . GLY A 1 81 ? 23.570 -5.328 -26.094 1.00 45.06 81 GLY A C 1
ATOM 643 O O . GLY A 1 81 ? 24.483 -5.910 -25.496 1.00 45.06 81 GLY A O 1
ATOM 644 N N . ASP A 1 82 ? 23.321 -4.032 -25.897 1.00 53.69 82 ASP A N 1
ATOM 645 C CA . ASP A 1 82 ? 24.256 -3.117 -25.220 1.00 53.69 82 ASP A CA 1
ATOM 646 C C . ASP A 1 82 ? 24.161 -3.169 -23.686 1.00 53.69 82 ASP A C 1
ATOM 648 O O . ASP A 1 82 ? 25.133 -2.910 -22.968 1.00 53.69 82 ASP A O 1
ATOM 652 N N . MET A 1 83 ? 23.032 -3.643 -23.151 1.00 50.84 83 MET A N 1
ATOM 653 C CA . MET A 1 83 ? 22.849 -3.855 -21.708 1.00 50.84 83 MET A CA 1
ATOM 654 C C . MET A 1 83 ? 23.819 -4.899 -21.135 1.00 50.84 83 MET A C 1
ATOM 656 O O . MET A 1 83 ? 24.351 -4.735 -20.035 1.00 50.84 83 MET A O 1
ATOM 660 N N . ARG A 1 84 ? 24.105 -5.971 -21.886 1.00 52.06 84 ARG A N 1
ATOM 661 C CA . ARG A 1 84 ? 25.069 -7.007 -21.473 1.00 52.06 84 ARG A CA 1
ATOM 662 C C . ARG A 1 84 ? 26.506 -6.489 -21.475 1.00 52.06 84 ARG A C 1
ATOM 664 O O . ARG A 1 84 ? 27.315 -6.933 -20.658 1.00 52.06 84 ARG A O 1
ATOM 671 N N . TYR A 1 85 ? 26.819 -5.547 -22.363 1.00 50.91 85 TYR A N 1
ATOM 672 C CA . TYR A 1 85 ? 28.120 -4.888 -22.417 1.00 50.91 85 TYR A CA 1
ATOM 673 C C . TYR A 1 85 ? 28.328 -3.961 -21.210 1.00 50.91 85 TYR A C 1
ATOM 675 O O . TYR A 1 85 ? 29.365 -4.049 -20.550 1.00 50.91 85 TYR A O 1
ATOM 683 N N . ALA A 1 86 ? 27.312 -3.172 -20.842 1.00 48.94 86 ALA A N 1
ATOM 684 C CA . ALA A 1 86 ? 27.345 -2.290 -19.672 1.00 48.94 86 ALA A CA 1
ATOM 685 C C . ALA A 1 86 ? 27.556 -3.053 -18.349 1.00 48.94 86 ALA A C 1
ATOM 687 O O . ALA A 1 86 ? 28.356 -2.636 -17.511 1.00 48.94 86 ALA A O 1
ATOM 688 N N . VAL A 1 87 ? 26.919 -4.219 -18.178 1.00 49.19 87 VAL A N 1
ATOM 689 C CA . VAL A 1 87 ? 27.146 -5.066 -16.991 1.00 49.19 87 VAL A CA 1
ATOM 690 C C . VAL A 1 87 ? 28.542 -5.693 -16.995 1.00 49.19 87 VAL A C 1
ATOM 692 O O . VAL A 1 87 ? 29.187 -5.809 -15.958 1.00 49.19 87 VAL A O 1
ATOM 695 N N . LYS A 1 88 ? 29.075 -6.048 -18.166 1.00 54.47 88 LYS A N 1
ATOM 696 C CA . LYS A 1 88 ? 30.435 -6.592 -18.273 1.00 54.47 88 LYS A CA 1
ATOM 697 C C . LYS A 1 88 ? 31.517 -5.556 -17.929 1.00 54.47 88 LYS A C 1
ATOM 699 O O . LYS A 1 88 ? 32.578 -5.938 -17.443 1.00 54.47 88 LYS A O 1
ATOM 704 N N . GLN A 1 89 ? 31.246 -4.270 -18.150 1.00 52.03 89 GLN A N 1
ATOM 705 C CA . GLN A 1 89 ? 32.142 -3.156 -17.814 1.00 52.03 89 GLN A CA 1
ATOM 706 C C . GLN A 1 89 ? 31.997 -2.663 -16.364 1.00 52.03 89 GLN A C 1
ATOM 708 O O . GLN A 1 89 ? 32.806 -1.860 -15.910 1.00 52.03 89 GLN A O 1
ATOM 713 N N . SER A 1 90 ? 31.018 -3.155 -15.597 1.00 50.34 90 SER A N 1
ATOM 714 C CA . SER A 1 90 ? 30.720 -2.648 -14.250 1.00 50.34 90 SER A CA 1
ATOM 715 C C . SER A 1 90 ? 31.655 -3.165 -13.144 1.00 50.34 90 SER A C 1
ATOM 717 O O . SER A 1 90 ? 31.302 -3.071 -11.971 1.00 50.34 90 SER A O 1
ATOM 719 N N . LEU A 1 91 ? 32.781 -3.803 -13.493 1.00 50.66 91 LEU A N 1
ATOM 720 C CA . LEU A 1 91 ? 33.790 -4.341 -12.561 1.00 50.66 91 LEU A CA 1
ATOM 721 C C . LEU A 1 91 ? 33.229 -5.185 -11.387 1.00 50.66 91 LEU A C 1
ATOM 723 O O . LEU A 1 91 ? 33.878 -5.322 -10.355 1.00 50.66 91 LEU A O 1
ATOM 727 N N . GLY A 1 92 ? 32.051 -5.801 -11.557 1.00 50.69 92 GLY A N 1
ATOM 728 C CA . GLY A 1 92 ? 31.398 -6.653 -10.551 1.00 50.69 92 GLY A CA 1
ATOM 729 C C . GLY A 1 92 ? 30.289 -5.997 -9.718 1.00 50.69 92 GLY A C 1
ATOM 730 O O . GLY A 1 92 ? 29.646 -6.701 -8.947 1.00 50.69 92 GLY A O 1
ATOM 731 N N . GLU A 1 93 ? 30.020 -4.700 -9.893 1.00 49.84 93 GLU A N 1
ATOM 732 C CA . GLU A 1 93 ? 28.960 -3.986 -9.155 1.00 49.84 93 GLU A CA 1
ATOM 733 C C . GLU A 1 93 ? 27.546 -4.261 -9.680 1.00 49.84 93 GLU A C 1
ATOM 735 O O . GLU A 1 93 ? 26.565 -4.076 -8.963 1.00 49.84 93 GLU A O 1
ATOM 740 N N . LEU A 1 94 ? 27.432 -4.700 -10.934 1.00 47.78 94 LEU A N 1
ATOM 741 C CA . LEU A 1 94 ? 26.188 -5.106 -11.568 1.00 47.78 94 LEU A CA 1
ATOM 742 C C . LEU A 1 94 ? 26.311 -6.578 -11.953 1.00 47.78 94 LEU A C 1
ATOM 744 O O . LEU A 1 94 ? 27.322 -7.016 -12.503 1.00 47.78 94 LEU A O 1
ATOM 748 N N . VAL A 1 95 ? 25.277 -7.359 -11.662 1.00 49.56 95 VAL A N 1
ATOM 749 C CA . VAL A 1 95 ? 25.227 -8.786 -11.984 1.00 49.56 95 VAL A CA 1
ATOM 750 C C . VAL A 1 95 ? 23.971 -9.063 -12.787 1.00 49.56 95 VAL A C 1
ATOM 752 O O . VAL A 1 95 ? 22.866 -8.747 -12.348 1.00 49.56 95 VAL A O 1
ATOM 755 N N . ILE A 1 96 ? 24.146 -9.700 -13.949 1.00 51.75 96 ILE A N 1
ATOM 756 C CA . ILE A 1 96 ? 23.033 -10.263 -14.712 1.00 51.75 96 ILE A CA 1
ATOM 757 C C . ILE A 1 96 ? 22.659 -11.603 -14.095 1.00 51.75 96 ILE A C 1
ATOM 759 O O . ILE A 1 96 ? 23.421 -12.569 -14.165 1.00 51.75 96 ILE A O 1
ATOM 763 N N . LYS A 1 97 ? 21.470 -11.679 -13.505 1.00 49.94 97 LYS A N 1
ATOM 764 C CA . LYS A 1 97 ? 20.873 -12.943 -13.078 1.00 49.94 97 LYS A CA 1
ATOM 765 C C . LYS A 1 97 ? 19.835 -13.361 -14.101 1.00 49.94 97 LYS A C 1
ATOM 767 O O . LYS A 1 97 ? 18.805 -12.709 -14.251 1.00 49.94 97 LYS A O 1
ATOM 772 N N . ASN A 1 98 ? 20.108 -14.467 -14.787 1.00 38.78 98 ASN A N 1
ATOM 773 C CA . ASN A 1 98 ? 19.126 -15.078 -15.665 1.00 38.78 98 ASN A CA 1
ATOM 774 C C . ASN A 1 98 ? 18.071 -15.785 -14.807 1.00 38.78 98 ASN A C 1
ATOM 776 O O . ASN A 1 98 ? 18.355 -16.785 -14.145 1.00 38.78 98 ASN A O 1
ATOM 780 N N . ALA A 1 99 ? 16.862 -15.239 -14.794 1.00 35.50 99 ALA A N 1
ATOM 781 C CA . ALA A 1 99 ? 15.711 -15.859 -14.166 1.00 35.50 99 ALA A CA 1
ATOM 782 C C . ALA A 1 99 ? 14.708 -16.210 -15.264 1.00 35.50 99 ALA A C 1
ATOM 784 O O . ALA A 1 99 ? 14.020 -15.340 -15.793 1.00 35.50 99 ALA A O 1
ATOM 785 N N . ASN A 1 100 ? 14.627 -17.500 -15.600 1.00 32.53 100 ASN A N 1
ATOM 786 C CA . ASN A 1 100 ? 13.674 -18.044 -16.572 1.00 32.53 100 ASN A CA 1
ATOM 787 C C . ASN A 1 100 ? 13.739 -17.354 -17.951 1.00 32.53 100 ASN A C 1
ATOM 789 O O . ASN A 1 100 ? 12.712 -16.952 -18.504 1.00 32.53 100 ASN A O 1
ATOM 793 N N . GLY A 1 101 ? 14.951 -17.204 -18.499 1.00 35.12 101 GLY A N 1
ATOM 794 C CA . GLY A 1 101 ? 15.165 -16.632 -19.833 1.00 35.12 101 GLY A CA 1
ATOM 795 C C . GLY A 1 101 ? 15.024 -15.110 -19.894 1.00 35.12 101 GLY A C 1
ATOM 796 O O . GLY A 1 101 ? 14.818 -14.567 -20.975 1.00 35.12 101 GLY A O 1
ATOM 797 N N . ILE A 1 102 ? 15.095 -14.431 -18.747 1.00 34.84 102 ILE A N 1
ATOM 798 C CA . ILE A 1 102 ? 15.126 -12.970 -18.639 1.00 34.84 102 ILE A CA 1
ATOM 799 C C . ILE A 1 102 ? 16.374 -12.586 -17.854 1.00 34.84 102 ILE A C 1
ATOM 801 O O . ILE A 1 102 ? 16.614 -13.113 -16.765 1.00 34.84 102 ILE A O 1
ATOM 805 N N . ASP A 1 103 ? 17.147 -11.663 -18.408 1.00 41.72 103 ASP A N 1
ATOM 806 C CA . ASP A 1 103 ? 18.357 -11.139 -17.794 1.00 41.72 103 ASP A CA 1
ATOM 807 C C . ASP A 1 103 ? 18.001 -9.972 -16.863 1.00 41.72 103 ASP A C 1
ATOM 809 O O . ASP A 1 103 ? 17.561 -8.914 -17.304 1.00 41.72 103 ASP A O 1
ATOM 813 N N . LEU A 1 104 ? 18.148 -10.182 -15.553 1.00 44.88 104 LEU A N 1
ATOM 814 C CA . LEU A 1 104 ? 17.903 -9.175 -14.519 1.00 44.88 104 LEU A CA 1
ATOM 815 C C . LEU A 1 104 ? 19.215 -8.495 -14.140 1.00 44.88 104 LEU A C 1
ATOM 817 O O . LEU A 1 104 ? 20.144 -9.194 -13.747 1.00 44.88 104 LEU A O 1
ATOM 821 N N . ILE A 1 105 ? 19.284 -7.165 -14.186 1.00 49.56 105 ILE A N 1
ATOM 822 C CA . ILE A 1 105 ? 20.465 -6.407 -13.750 1.00 49.56 105 ILE A CA 1
ATOM 823 C C . ILE A 1 105 ? 20.266 -5.994 -12.290 1.00 49.56 105 ILE A C 1
ATOM 825 O O . ILE A 1 105 ? 19.368 -5.218 -11.971 1.00 49.56 105 ILE A O 1
ATOM 829 N N . GLU A 1 106 ? 21.082 -6.540 -11.392 1.00 48.06 106 GLU A N 1
ATOM 830 C CA . GLU A 1 106 ? 21.043 -6.250 -9.957 1.00 48.06 106 GLU A CA 1
ATOM 831 C C . GLU A 1 106 ? 22.353 -5.599 -9.516 1.00 48.06 106 GLU A C 1
ATOM 833 O O . GLU A 1 106 ? 23.426 -6.039 -9.930 1.00 48.06 106 GLU A O 1
ATOM 838 N N . ARG A 1 107 ? 22.270 -4.578 -8.653 1.00 47.97 107 ARG A N 1
ATOM 839 C CA . ARG A 1 107 ? 23.446 -4.000 -8.000 1.00 47.97 107 ARG A CA 1
ATOM 840 C C . ARG A 1 107 ? 23.846 -4.885 -6.825 1.00 47.97 107 ARG A C 1
ATOM 842 O O . ARG A 1 107 ? 23.029 -5.133 -5.941 1.00 47.97 107 ARG A O 1
ATOM 849 N N . VAL A 1 108 ? 25.076 -5.378 -6.833 1.00 54.78 108 VAL A N 1
ATOM 850 C CA . VAL A 1 108 ? 25.575 -6.339 -5.846 1.00 54.78 108 VAL A CA 1
ATOM 851 C C . VAL A 1 108 ? 26.894 -5.824 -5.285 1.00 54.78 108 VAL A C 1
ATOM 853 O O . VAL A 1 108 ? 27.777 -5.448 -6.048 1.00 54.78 108 VAL A O 1
ATOM 856 N N . ASP A 1 109 ? 27.032 -5.818 -3.957 1.00 57.62 109 ASP A N 1
ATOM 857 C CA . ASP A 1 109 ? 28.325 -5.585 -3.312 1.00 57.62 109 ASP A CA 1
ATOM 858 C C . ASP A 1 109 ? 29.207 -6.840 -3.508 1.00 57.62 109 ASP A C 1
ATOM 860 O O . ASP A 1 109 ? 28.852 -7.929 -3.025 1.00 57.62 109 ASP A O 1
ATOM 864 N N . PRO A 1 110 ? 30.334 -6.738 -4.239 1.00 51.53 110 PRO A N 1
ATOM 865 C CA . PRO A 1 110 ? 31.154 -7.889 -4.602 1.00 51.53 110 PRO A CA 1
ATOM 866 C C . PRO A 1 110 ? 31.771 -8.608 -3.390 1.00 51.53 110 PRO A C 1
ATOM 868 O O . PRO A 1 110 ? 32.023 -9.816 -3.470 1.00 51.53 110 PRO A O 1
ATOM 871 N N . GLU A 1 111 ? 31.977 -7.928 -2.256 1.00 56.06 111 GLU A N 1
ATOM 872 C CA . GLU A 1 111 ? 32.473 -8.578 -1.036 1.00 56.06 111 GLU A CA 1
ATOM 873 C C . GLU A 1 111 ? 31.384 -9.391 -0.324 1.00 56.06 111 GLU A C 1
ATOM 875 O O . GLU A 1 111 ? 31.656 -10.462 0.236 1.00 56.06 111 GLU A O 1
ATOM 880 N N . GLU A 1 112 ? 30.143 -8.907 -0.345 1.00 55.81 112 GLU A N 1
ATOM 881 C CA . GLU A 1 112 ? 29.011 -9.555 0.317 1.00 55.81 112 GLU A CA 1
ATOM 882 C C . GLU A 1 112 ? 28.559 -10.812 -0.446 1.00 55.81 112 GLU A C 1
ATOM 884 O O . GLU A 1 112 ? 28.314 -11.857 0.167 1.00 55.81 112 GLU A O 1
ATOM 889 N N . ASP A 1 113 ? 28.560 -10.773 -1.784 1.00 55.75 113 ASP A N 1
ATOM 890 C CA . ASP A 1 113 ? 28.209 -11.929 -2.624 1.00 55.75 113 ASP A CA 1
ATOM 891 C C . ASP A 1 113 ? 29.247 -13.058 -2.525 1.00 55.75 113 ASP A C 1
ATOM 893 O O . ASP A 1 113 ? 28.890 -14.237 -2.441 1.00 55.75 113 ASP A O 1
ATOM 897 N N . GLN A 1 114 ? 30.543 -12.731 -2.432 1.00 58.31 114 GLN A N 1
ATOM 898 C CA . GLN A 1 114 ? 31.583 -13.737 -2.184 1.00 58.31 114 GLN A CA 1
ATOM 899 C C . GLN A 1 114 ? 31.423 -14.410 -0.816 1.00 58.31 114 GLN A C 1
ATOM 901 O O . GLN A 1 114 ? 31.540 -15.639 -0.707 1.00 58.31 114 GLN A O 1
ATOM 906 N N . ARG A 1 115 ? 31.101 -13.639 0.231 1.00 66.62 115 ARG A N 1
ATOM 907 C CA . ARG A 1 115 ? 30.822 -14.200 1.562 1.00 66.62 115 ARG A CA 1
ATOM 908 C C . ARG A 1 115 ? 29.586 -15.097 1.526 1.00 66.62 115 ARG A C 1
ATOM 910 O O . ARG A 1 115 ? 29.670 -16.238 1.987 1.00 66.62 115 ARG A O 1
ATOM 917 N N . ALA A 1 116 ? 28.498 -14.655 0.897 1.00 65.06 116 ALA A N 1
ATOM 918 C CA . ALA A 1 116 ? 27.262 -15.424 0.761 1.00 65.06 116 ALA A CA 1
ATOM 919 C C . ALA A 1 116 ? 27.461 -16.748 -0.008 1.00 65.06 116 ALA A C 1
ATOM 921 O O . ALA A 1 116 ? 26.957 -17.799 0.408 1.00 65.06 116 ALA A O 1
ATOM 922 N N . ARG A 1 117 ? 28.259 -16.748 -1.083 1.00 68.81 117 ARG A N 1
ATOM 923 C CA . ARG A 1 117 ? 28.633 -17.971 -1.821 1.00 68.81 117 ARG A CA 1
ATOM 924 C C . ARG A 1 117 ? 29.455 -18.933 -0.960 1.00 68.81 117 ARG A C 1
ATOM 926 O O . ARG A 1 117 ? 29.154 -20.124 -0.905 1.00 68.81 117 ARG A O 1
ATOM 933 N N . SER A 1 118 ? 30.427 -18.423 -0.202 1.00 67.94 118 SER A N 1
ATOM 934 C CA . SER A 1 118 ? 31.233 -19.259 0.700 1.00 67.94 118 SER A CA 1
ATOM 935 C C . SER A 1 118 ? 30.402 -19.890 1.831 1.00 67.94 118 SER A C 1
ATOM 937 O O . SER A 1 118 ? 30.646 -21.027 2.243 1.00 67.94 118 SER A O 1
ATOM 939 N N . GLU A 1 119 ? 29.388 -19.179 2.332 1.00 67.25 119 GLU A N 1
ATOM 940 C CA . GLU A 1 119 ? 28.488 -19.677 3.371 1.00 67.25 119 GLU A CA 1
ATOM 941 C C . GLU A 1 119 ? 27.496 -20.713 2.848 1.00 67.25 119 GLU A C 1
ATOM 943 O O . GLU A 1 119 ? 27.224 -21.709 3.524 1.00 67.25 119 GLU A O 1
ATOM 948 N N . THR A 1 120 ? 26.950 -20.495 1.652 1.00 69.62 120 THR A N 1
ATOM 949 C CA . THR A 1 120 ? 26.033 -21.445 1.011 1.00 69.62 120 THR A CA 1
ATOM 950 C C . THR A 1 120 ? 26.746 -22.749 0.664 1.00 69.62 120 THR A C 1
ATOM 952 O O . THR A 1 120 ? 26.210 -23.821 0.951 1.00 69.62 120 THR A O 1
ATOM 955 N N . GLU A 1 121 ? 27.990 -22.685 0.189 1.00 76.12 121 GLU A N 1
ATOM 956 C CA . GLU A 1 121 ? 28.812 -23.868 -0.074 1.00 76.12 121 GLU A CA 1
ATOM 957 C C . GLU A 1 121 ? 29.160 -24.632 1.220 1.00 76.12 121 GLU A C 1
ATOM 959 O O . GLU A 1 121 ? 29.040 -25.860 1.286 1.00 76.12 121 GLU A O 1
ATOM 964 N N . LYS A 1 122 ? 29.505 -23.922 2.306 1.00 76.38 122 LYS A N 1
ATOM 965 C CA . LYS A 1 122 ? 29.717 -24.536 3.632 1.00 76.38 122 LYS A CA 1
ATOM 966 C C . LYS A 1 122 ? 28.451 -25.222 4.156 1.00 76.38 122 LYS A C 1
ATOM 968 O O . LYS A 1 122 ? 28.538 -26.335 4.679 1.00 76.38 122 LYS A O 1
ATOM 973 N N . LYS A 1 123 ? 27.278 -24.596 3.992 1.00 75.94 123 LYS A N 1
ATOM 974 C CA . LYS A 1 123 ? 25.975 -25.167 4.380 1.00 75.94 123 LYS A CA 1
ATOM 975 C C . LYS A 1 123 ? 25.620 -26.402 3.546 1.00 75.94 123 LYS A C 1
ATOM 977 O O . LYS A 1 123 ? 25.159 -27.389 4.116 1.00 75.94 123 LYS A O 1
ATOM 982 N N . GLN A 1 124 ? 25.885 -26.394 2.237 1.00 76.81 124 GLN A N 1
ATOM 983 C CA . GLN A 1 124 ? 25.680 -27.561 1.369 1.00 76.81 124 GLN A CA 1
ATOM 984 C C . GLN A 1 124 ? 26.583 -28.735 1.770 1.00 76.81 124 GLN A C 1
ATOM 986 O O . GLN A 1 124 ? 26.084 -29.841 1.973 1.00 76.81 124 GLN A O 1
ATOM 991 N N . ARG A 1 125 ? 27.880 -28.493 2.002 1.00 80.44 125 ARG A N 1
ATOM 992 C CA . ARG A 1 125 ? 28.823 -29.533 2.458 1.00 80.44 125 ARG A CA 1
ATOM 993 C C . ARG A 1 125 ? 28.464 -30.095 3.838 1.00 80.44 125 ARG A C 1
ATOM 995 O O . ARG A 1 125 ? 28.675 -31.281 4.093 1.00 80.44 125 ARG A O 1
ATOM 1002 N N . ALA A 1 126 ? 27.938 -29.267 4.743 1.00 77.81 126 ALA A N 1
ATOM 1003 C CA . ALA A 1 126 ? 27.467 -29.718 6.054 1.00 77.81 126 ALA A CA 1
ATOM 1004 C C . ALA A 1 126 ? 26.225 -30.617 5.933 1.00 77.81 126 ALA A C 1
ATOM 1006 O O . ALA A 1 126 ? 26.187 -31.685 6.544 1.00 77.81 126 ALA A O 1
ATOM 1007 N N . LYS A 1 127 ? 25.262 -30.223 5.091 1.00 81.06 127 LYS A N 1
ATOM 1008 C CA . LYS A 1 127 ? 24.042 -30.994 4.824 1.00 81.06 127 LYS A CA 1
ATOM 1009 C C . LYS A 1 127 ? 24.354 -32.346 4.178 1.00 81.06 127 LYS A C 1
ATOM 1011 O O . LYS A 1 127 ? 23.870 -33.369 4.646 1.00 81.06 127 LYS A O 1
ATOM 1016 N N . GLU A 1 128 ? 25.252 -32.377 3.195 1.00 81.12 128 GLU A N 1
ATOM 1017 C CA . GLU A 1 128 ? 25.666 -33.618 2.529 1.00 81.12 128 GLU A CA 1
ATOM 1018 C C . GLU A 1 128 ? 26.356 -34.603 3.495 1.00 81.12 128 GLU A C 1
ATOM 1020 O O . GLU A 1 128 ? 26.119 -35.812 3.448 1.00 81.12 128 GLU A O 1
ATOM 1025 N N . LYS A 1 129 ? 27.183 -34.099 4.425 1.00 84.19 129 LYS A N 1
ATOM 1026 C CA . LYS A 1 129 ? 27.799 -34.922 5.482 1.00 84.19 129 LYS A CA 1
ATOM 1027 C C . LYS A 1 129 ? 26.764 -35.467 6.466 1.00 84.19 129 LYS A C 1
ATOM 1029 O O . LYS A 1 129 ? 26.881 -36.615 6.902 1.00 84.19 129 LYS A O 1
ATOM 1034 N N . GLU A 1 130 ? 25.772 -34.659 6.831 1.00 80.00 130 GLU A N 1
ATOM 1035 C CA . GLU A 1 130 ? 24.690 -35.072 7.724 1.00 80.00 130 GLU A CA 1
ATOM 1036 C C . GLU A 1 130 ? 23.804 -36.145 7.072 1.00 80.00 130 GLU A C 1
ATOM 1038 O O . GLU A 1 130 ? 23.490 -37.154 7.708 1.00 80.00 130 GLU A O 1
ATOM 1043 N N . ASP A 1 131 ? 23.484 -35.980 5.789 1.00 81.69 131 ASP A N 1
ATOM 1044 C CA . ASP A 1 131 ? 22.679 -36.926 5.017 1.00 81.69 131 ASP A CA 1
ATOM 1045 C C . ASP A 1 131 ? 23.417 -38.260 4.819 1.00 81.69 131 ASP A C 1
ATOM 1047 O O . ASP A 1 131 ? 22.847 -39.318 5.098 1.00 81.69 131 ASP A O 1
ATOM 1051 N N . LYS A 1 132 ? 24.721 -38.234 4.497 1.00 82.50 132 LYS A N 1
ATOM 1052 C CA . LYS A 1 132 ? 25.573 -39.442 4.452 1.00 82.50 132 LYS A CA 1
ATOM 1053 C C . LYS A 1 132 ? 25.607 -40.181 5.795 1.00 82.50 132 LYS A C 1
ATOM 1055 O O . LYS A 1 132 ? 25.549 -41.412 5.834 1.00 82.50 132 LYS A O 1
ATOM 1060 N N . LYS A 1 133 ? 25.659 -39.452 6.917 1.00 82.62 133 LYS A N 1
ATOM 1061 C CA . LYS A 1 133 ? 25.635 -40.044 8.267 1.00 82.62 133 LYS A CA 1
ATOM 1062 C C . LYS A 1 133 ? 24.277 -40.678 8.588 1.00 82.62 133 LYS A C 1
ATOM 1064 O O . LYS A 1 133 ? 24.235 -41.783 9.132 1.00 82.62 133 LYS A O 1
ATOM 1069 N N . LYS A 1 134 ? 23.170 -40.015 8.233 1.00 83.25 134 LYS A N 1
ATOM 1070 C CA . LYS A 1 134 ? 21.806 -40.553 8.389 1.00 83.25 134 LYS A CA 1
ATOM 1071 C C . LYS A 1 134 ? 21.593 -41.804 7.538 1.00 83.25 134 LYS A C 1
ATOM 1073 O O . LYS A 1 134 ? 20.997 -42.770 8.019 1.00 83.25 134 LYS A O 1
ATOM 1078 N N . GLU A 1 135 ? 22.114 -41.822 6.313 1.00 81.69 135 GLU A N 1
ATOM 1079 C CA . GLU A 1 135 ? 22.018 -42.974 5.415 1.00 81.69 135 GLU A CA 1
ATOM 1080 C C . GLU A 1 135 ? 22.782 -44.192 5.959 1.00 81.69 135 GLU A C 1
ATOM 1082 O O . GLU A 1 135 ? 22.237 -45.297 5.996 1.00 81.69 135 GLU A O 1
ATOM 1087 N N . LEU A 1 136 ? 24.002 -43.993 6.471 1.00 78.25 136 LEU A N 1
ATOM 1088 C CA . LEU A 1 136 ? 24.802 -45.047 7.109 1.00 78.25 136 LEU A CA 1
ATOM 1089 C C . LEU A 1 136 ? 24.084 -45.685 8.309 1.00 78.25 136 LEU A C 1
ATOM 1091 O O . LEU A 1 136 ? 24.026 -46.912 8.411 1.00 78.25 136 LEU A O 1
ATOM 1095 N N . ILE A 1 137 ? 23.472 -44.872 9.177 1.00 77.25 137 ILE A N 1
ATOM 1096 C CA . ILE A 1 137 ? 22.686 -45.355 10.326 1.00 77.25 137 ILE A CA 1
ATOM 1097 C C . ILE A 1 137 ? 21.446 -46.132 9.852 1.00 77.25 137 ILE A C 1
ATOM 1099 O O . ILE A 1 137 ? 21.110 -47.180 10.410 1.00 77.25 137 ILE A O 1
ATOM 1103 N N . LYS A 1 138 ? 20.775 -45.662 8.791 1.00 76.75 138 LYS A N 1
ATOM 1104 C CA . LYS A 1 138 ? 19.614 -46.347 8.200 1.00 76.75 138 LYS A CA 1
ATOM 1105 C C . LYS A 1 138 ? 20.004 -47.701 7.599 1.00 76.75 138 LYS A C 1
ATOM 1107 O O . LYS A 1 138 ? 19.285 -48.676 7.807 1.00 76.75 138 LYS A O 1
ATOM 1112 N N . ARG A 1 139 ? 21.157 -47.795 6.923 1.00 74.38 139 ARG A N 1
ATOM 1113 C CA . ARG A 1 139 ? 21.696 -49.059 6.384 1.00 74.38 139 ARG A CA 1
ATOM 1114 C C . ARG A 1 139 ? 22.064 -50.052 7.490 1.00 74.38 139 ARG A C 1
ATOM 1116 O O . ARG A 1 139 ? 21.756 -51.232 7.352 1.00 74.38 139 ARG A O 1
ATOM 1123 N N . GLN A 1 140 ? 22.644 -49.592 8.603 1.00 71.62 140 GLN A N 1
ATOM 1124 C CA . GLN A 1 140 ? 22.925 -50.457 9.759 1.00 71.62 140 GLN A CA 1
ATOM 1125 C C . GLN A 1 140 ? 21.642 -51.009 10.398 1.00 71.62 140 GLN A C 1
ATOM 1127 O O . GLN A 1 140 ? 21.606 -52.178 10.768 1.00 71.62 140 GLN A O 1
ATOM 1132 N N . ARG A 1 141 ? 20.563 -50.215 10.451 1.00 65.69 141 ARG A N 1
ATOM 1133 C CA . ARG A 1 141 ? 19.246 -50.667 10.940 1.00 65.69 141 ARG A CA 1
ATOM 1134 C C . ARG A 1 141 ? 18.529 -51.612 9.971 1.00 65.69 141 ARG A C 1
ATOM 1136 O O . ARG A 1 141 ? 17.865 -52.540 10.414 1.00 65.69 141 ARG A O 1
ATOM 1143 N N . LYS A 1 142 ? 18.681 -51.413 8.657 1.00 58.69 142 LYS A N 1
ATOM 1144 C CA . LYS A 1 142 ? 18.045 -52.255 7.626 1.00 58.69 142 LYS A CA 1
ATOM 1145 C C . LYS A 1 142 ? 18.726 -53.625 7.464 1.00 58.69 142 LYS A C 1
ATOM 1147 O O . LYS A 1 142 ? 18.096 -54.557 6.988 1.00 58.69 142 LYS A O 1
ATOM 1152 N N . LYS A 1 143 ? 19.969 -53.795 7.936 1.00 53.66 143 LYS A N 1
ATOM 1153 C CA . LYS A 1 143 ? 20.672 -55.094 7.941 1.00 53.66 143 LYS A CA 1
ATOM 1154 C C . LYS A 1 143 ? 20.114 -56.123 8.948 1.00 53.66 143 LYS A C 1
ATOM 1156 O O . LYS A 1 143 ? 20.604 -57.244 8.968 1.00 53.66 143 LYS A O 1
ATOM 1161 N N . GLY A 1 144 ? 19.104 -55.759 9.748 1.00 49.34 144 GLY A N 1
ATOM 1162 C CA . GLY A 1 144 ? 18.359 -56.664 10.637 1.00 49.34 144 GLY A CA 1
ATOM 1163 C C . GLY A 1 144 ? 16.947 -57.043 10.162 1.00 49.34 144 GLY A C 1
ATOM 1164 O O . GLY A 1 144 ? 16.251 -57.741 10.888 1.00 49.34 144 GLY A O 1
ATOM 1165 N N . ALA A 1 145 ? 16.498 -56.595 8.984 1.00 44.12 145 ALA A N 1
ATOM 1166 C CA . ALA A 1 145 ? 15.173 -56.930 8.457 1.00 44.12 145 ALA A CA 1
ATOM 1167 C C . ALA A 1 145 ? 15.230 -57.058 6.927 1.00 44.12 145 ALA A C 1
ATOM 1169 O O . ALA A 1 145 ? 15.413 -56.071 6.213 1.00 44.12 145 ALA A O 1
ATOM 1170 N N . SER A 1 146 ? 15.131 -58.293 6.437 1.00 38.22 146 SER A N 1
ATOM 1171 C CA . SER A 1 146 ? 15.149 -58.641 5.016 1.00 38.22 146 SER A CA 1
ATOM 1172 C C . SER A 1 146 ? 13.782 -58.496 4.335 1.00 38.22 146 SER A C 1
ATOM 1174 O O . SER A 1 146 ? 12.757 -58.677 4.986 1.00 38.22 146 SER A O 1
ATOM 1176 N N . MET A 1 147 ? 13.854 -58.365 3.001 1.00 37.19 147 MET A N 1
ATOM 1177 C CA . MET A 1 147 ? 12.893 -58.735 1.935 1.00 37.19 147 MET A CA 1
ATOM 1178 C C . MET A 1 147 ? 11.914 -57.698 1.342 1.00 37.19 147 MET A C 1
ATOM 1180 O O . MET A 1 147 ? 11.229 -56.983 2.069 1.00 37.19 147 MET A O 1
ATOM 1184 N N . GLY A 1 148 ? 11.855 -57.728 -0.007 1.00 33.62 148 GLY A N 1
ATOM 1185 C CA . GLY A 1 148 ? 10.852 -57.173 -0.944 1.00 33.62 148 GLY A CA 1
ATOM 1186 C C . GLY A 1 148 ? 11.314 -55.913 -1.695 1.00 33.62 148 GLY A C 1
ATOM 1187 O O . GLY A 1 148 ? 11.334 -54.854 -1.071 1.00 33.62 148 GLY A O 1
ATOM 1188 N N . ASP A 1 149 ? 11.959 -56.022 -2.869 1.00 32.72 149 ASP A N 1
ATOM 1189 C CA . ASP A 1 149 ? 11.431 -56.042 -4.273 1.00 32.72 149 ASP A CA 1
ATOM 1190 C C . ASP A 1 149 ? 10.995 -54.644 -4.781 1.00 32.72 149 ASP A C 1
ATOM 1192 O O . ASP A 1 149 ? 10.171 -53.991 -4.145 1.00 32.72 149 ASP A O 1
ATOM 1196 N N . ASP A 1 150 ? 11.761 -54.050 -5.717 1.00 33.78 150 ASP A N 1
ATOM 1197 C CA . ASP A 1 150 ? 11.450 -53.825 -7.163 1.00 33.78 150 ASP A CA 1
ATOM 1198 C C . ASP A 1 150 ? 10.729 -52.459 -7.358 1.00 33.78 150 ASP A C 1
ATOM 1200 O O . ASP A 1 150 ? 9.969 -52.039 -6.497 1.00 33.78 150 ASP A O 1
ATOM 1204 N N . ASP A 1 151 ? 10.888 -51.609 -8.377 1.00 31.20 151 ASP A N 1
ATOM 1205 C CA . ASP A 1 151 ? 11.653 -51.590 -9.620 1.00 31.20 151 ASP A CA 1
ATOM 1206 C C . ASP A 1 151 ? 11.692 -50.127 -10.158 1.00 31.20 151 ASP A C 1
ATOM 1208 O O . ASP A 1 151 ? 10.833 -49.307 -9.838 1.00 31.20 151 ASP A O 1
ATOM 1212 N N . LEU A 1 152 ? 12.705 -49.845 -10.980 1.00 33.56 152 LEU A N 1
ATOM 1213 C CA . LEU A 1 152 ? 12.787 -48.968 -12.171 1.00 33.56 152 LEU A CA 1
ATOM 1214 C C . LEU A 1 152 ? 12.301 -47.488 -12.248 1.00 33.56 152 LEU A C 1
ATOM 1216 O O . LEU A 1 152 ? 11.168 -47.089 -12.008 1.00 33.56 152 LEU A O 1
ATOM 1220 N N . SER A 1 153 ? 13.256 -46.712 -12.778 1.00 34.94 153 SER A N 1
ATOM 1221 C CA . SER A 1 153 ? 13.250 -45.467 -13.570 1.00 34.94 153 SER A CA 1
ATOM 1222 C C . SER A 1 153 ? 11.987 -45.031 -14.334 1.00 34.94 153 SER A C 1
ATOM 1224 O O . SER A 1 153 ? 11.358 -45.854 -14.984 1.00 34.94 153 SER A O 1
ATOM 1226 N N . SER A 1 154 ? 11.805 -43.710 -14.501 1.00 33.41 154 SER A N 1
ATOM 1227 C CA . SER A 1 154 ? 11.610 -43.099 -15.834 1.00 33.41 154 SER A CA 1
ATOM 1228 C C . SER A 1 154 ? 11.745 -41.572 -15.801 1.00 33.41 154 SER A C 1
ATOM 1230 O O . SER A 1 154 ? 11.173 -40.895 -14.951 1.00 33.41 154 SER A O 1
ATOM 1232 N N . SER A 1 155 ? 12.489 -41.048 -16.775 1.00 41.16 155 SER A N 1
ATOM 1233 C CA . SER A 1 155 ? 12.491 -39.650 -17.212 1.00 41.16 155 SER A CA 1
ATOM 1234 C C . SER A 1 155 ? 11.175 -39.333 -17.941 1.00 41.16 155 SER A C 1
ATOM 1236 O O . SER A 1 155 ? 10.617 -40.228 -18.575 1.00 41.16 155 SER A O 1
ATOM 1238 N N . SER A 1 156 ? 10.685 -38.090 -17.895 1.00 29.66 156 SER A N 1
ATOM 1239 C CA . SER A 1 156 ? 9.654 -37.617 -18.831 1.00 29.66 156 SER A CA 1
ATOM 1240 C C . SER A 1 156 ? 9.825 -36.132 -19.126 1.00 29.66 156 SER A C 1
ATOM 1242 O O . SER A 1 156 ? 9.625 -35.265 -18.278 1.00 29.66 156 SER A O 1
ATOM 1244 N N . SER A 1 157 ? 10.232 -35.891 -20.362 1.00 37.56 157 SER A N 1
ATOM 1245 C CA . SER A 1 157 ? 10.289 -34.639 -21.103 1.00 37.56 157 SER A CA 1
ATOM 1246 C C . SER A 1 157 ? 8.910 -34.185 -21.591 1.00 37.56 157 SER A C 1
ATOM 1248 O O . SER A 1 157 ? 8.092 -35.028 -21.943 1.00 37.56 157 SER A O 1
ATOM 1250 N N . GL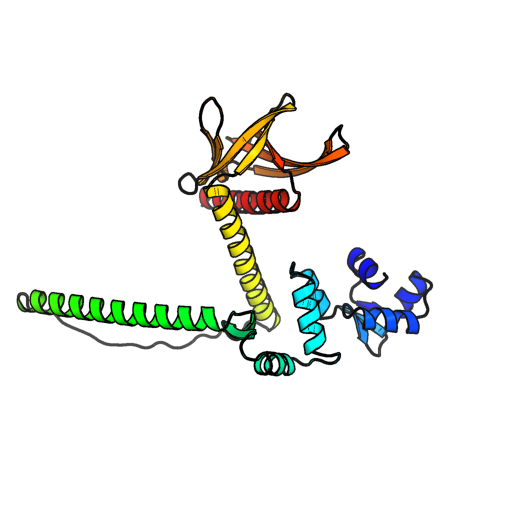Y A 1 158 ? 8.758 -32.866 -21.756 1.00 33.31 158 GLY A N 1
ATOM 1251 C CA . GLY A 1 158 ? 7.935 -32.257 -22.807 1.00 33.31 158 GLY A CA 1
ATOM 1252 C C . GLY A 1 158 ? 6.505 -31.880 -22.425 1.00 33.31 158 GLY A C 1
ATOM 1253 O O . GLY A 1 158 ? 5.711 -32.745 -22.090 1.00 33.31 158 GLY A O 1
ATOM 1254 N N . GLU A 1 159 ? 6.199 -30.583 -22.524 1.00 35.34 159 GLU A N 1
ATOM 1255 C CA . GLU A 1 159 ? 5.098 -30.047 -23.346 1.00 35.34 159 GLU A CA 1
ATOM 1256 C C . GLU A 1 159 ? 5.140 -28.508 -23.284 1.00 35.34 159 GLU A C 1
ATOM 1258 O O . GLU A 1 159 ? 4.664 -27.868 -22.344 1.00 35.34 159 GLU A O 1
ATOM 1263 N N . GLU A 1 160 ? 5.790 -27.914 -24.287 1.00 38.47 160 GLU A N 1
ATOM 1264 C CA . GLU A 1 160 ? 5.691 -26.492 -24.609 1.00 38.47 160 GLU A CA 1
ATOM 1265 C C . GLU A 1 160 ? 4.397 -26.292 -25.400 1.00 38.47 160 GLU A C 1
ATOM 1267 O O . GLU A 1 160 ? 4.302 -26.695 -26.556 1.00 38.47 160 GLU A O 1
ATOM 1272 N N . ASN A 1 161 ? 3.385 -25.699 -24.767 1.00 37.94 161 ASN A N 1
ATOM 1273 C CA . ASN A 1 161 ? 2.209 -25.221 -25.484 1.00 37.94 161 ASN A CA 1
ATOM 1274 C C . ASN A 1 161 ? 2.470 -23.801 -25.990 1.00 37.94 161 ASN A C 1
ATOM 1276 O O . ASN A 1 161 ? 2.728 -22.884 -25.204 1.00 37.94 161 ASN A O 1
ATOM 1280 N N . GLU A 1 162 ? 2.388 -23.658 -27.313 1.00 47.66 162 GLU A N 1
ATOM 1281 C CA . GLU A 1 162 ? 2.354 -22.399 -28.045 1.00 47.66 162 GLU A CA 1
ATOM 1282 C C . GLU A 1 162 ? 1.238 -21.497 -27.502 1.00 47.66 162 GLU A C 1
ATOM 1284 O O . GLU A 1 162 ? 0.049 -21.717 -27.727 1.00 47.66 162 GLU A O 1
ATOM 1289 N N . GLU A 1 163 ? 1.625 -20.437 -26.802 1.00 42.16 163 GLU A N 1
ATOM 1290 C CA . GLU A 1 163 ? 0.761 -19.290 -26.568 1.00 42.16 163 GLU A CA 1
ATOM 1291 C C . GLU A 1 163 ? 1.458 -18.059 -27.142 1.00 42.16 163 GLU A C 1
ATOM 1293 O O . GLU A 1 163 ? 2.634 -17.819 -26.867 1.00 42.16 163 GLU A O 1
ATOM 1298 N N . GLY A 1 164 ? 0.733 -17.307 -27.974 1.00 40.31 164 GLY A N 1
ATOM 1299 C CA . GLY A 1 164 ? 1.280 -16.229 -28.793 1.00 40.31 164 GLY A CA 1
ATOM 1300 C C . GLY A 1 164 ? 2.109 -15.187 -28.020 1.00 40.31 164 GLY A C 1
ATOM 1301 O O . GLY A 1 164 ? 1.970 -15.042 -26.803 1.00 40.31 164 GLY A O 1
ATOM 1302 N N . PRO A 1 165 ? 2.948 -14.407 -28.724 1.00 46.78 165 PRO A N 1
ATOM 1303 C CA . PRO A 1 165 ? 3.962 -13.529 -28.127 1.00 46.78 165 PRO A CA 1
ATOM 1304 C C . PRO A 1 165 ? 3.419 -12.499 -27.115 1.00 46.78 165 PRO A C 1
ATOM 1306 O O . PRO A 1 165 ? 4.140 -12.123 -26.192 1.00 46.78 165 PRO A O 1
ATOM 1309 N N . GLY A 1 166 ? 2.139 -12.113 -27.206 1.00 47.59 166 GLY A N 1
ATOM 1310 C CA . GLY A 1 166 ? 1.466 -11.290 -26.189 1.00 47.59 166 GLY A CA 1
ATOM 1311 C C . GLY A 1 166 ? 1.240 -12.006 -24.847 1.00 47.59 166 GLY A C 1
ATOM 1312 O O . GLY A 1 166 ? 1.458 -11.419 -23.793 1.00 47.59 166 GLY A O 1
ATOM 1313 N N . SER A 1 167 ? 0.921 -13.307 -24.857 1.00 54.78 167 SER A N 1
ATOM 1314 C CA . SER A 1 167 ? 0.659 -14.089 -23.636 1.00 54.78 167 SER A CA 1
ATOM 1315 C C . SER A 1 167 ? 1.922 -14.311 -22.802 1.00 54.78 167 SER A C 1
ATOM 1317 O O . SER A 1 167 ? 1.880 -14.310 -21.573 1.00 54.78 167 SER A O 1
ATOM 1319 N N . ILE A 1 168 ? 3.083 -14.466 -23.444 1.00 53.19 168 ILE A N 1
ATOM 1320 C CA . ILE A 1 168 ? 4.348 -14.698 -22.735 1.00 53.19 168 ILE A CA 1
ATOM 1321 C C . ILE A 1 168 ? 4.822 -13.411 -22.051 1.00 53.19 168 ILE A C 1
ATOM 1323 O O . ILE A 1 168 ? 5.234 -13.461 -20.890 1.00 53.19 168 ILE A O 1
ATOM 1327 N N . ALA A 1 169 ? 4.729 -12.263 -22.729 1.00 49.53 169 ALA A N 1
ATOM 1328 C CA . ALA A 1 169 ? 5.027 -10.960 -22.138 1.00 49.53 169 ALA A CA 1
ATOM 1329 C C . ALA A 1 169 ? 4.068 -10.636 -20.980 1.00 49.53 169 ALA A C 1
ATOM 1331 O O . ALA A 1 169 ? 4.528 -10.255 -19.904 1.00 49.53 169 ALA A O 1
ATOM 1332 N N . ASP A 1 170 ? 2.770 -10.909 -21.136 1.00 48.16 170 ASP A N 1
ATOM 1333 C CA . ASP A 1 170 ? 1.768 -10.703 -20.086 1.00 48.16 170 ASP A CA 1
ATOM 1334 C C . ASP A 1 170 ? 1.960 -11.651 -18.894 1.00 48.16 170 ASP A C 1
ATOM 1336 O O . ASP A 1 170 ? 1.886 -11.231 -17.737 1.00 48.16 170 ASP A O 1
ATOM 1340 N N . LYS A 1 171 ? 2.291 -12.928 -19.133 1.00 53.84 171 LYS A N 1
ATOM 1341 C CA . LYS A 1 171 ? 2.645 -13.892 -18.075 1.00 53.84 171 LYS A CA 1
ATOM 1342 C C . LYS A 1 171 ? 3.904 -13.464 -17.324 1.00 53.84 171 LYS A C 1
ATOM 1344 O O . LYS A 1 171 ? 3.948 -13.579 -16.096 1.00 53.84 171 LYS A O 1
ATOM 1349 N N . LYS A 1 172 ? 4.909 -12.940 -18.031 1.00 56.31 172 LYS A N 1
ATOM 1350 C CA . LYS A 1 172 ? 6.153 -12.419 -17.442 1.00 56.31 172 LYS A CA 1
ATOM 1351 C C . LYS A 1 172 ? 5.910 -11.123 -16.657 1.00 56.31 172 LYS A C 1
ATOM 1353 O O . LYS A 1 172 ? 6.378 -11.015 -15.524 1.00 56.31 172 LYS A O 1
ATOM 1358 N N . ALA A 1 173 ? 5.099 -10.200 -17.173 1.00 50.69 173 ALA A N 1
ATOM 1359 C CA . ALA A 1 173 ? 4.689 -8.980 -16.478 1.00 50.69 173 ALA A CA 1
ATOM 1360 C C . ALA A 1 173 ? 3.853 -9.288 -15.223 1.00 50.69 173 ALA A C 1
ATOM 1362 O O . ALA A 1 173 ? 4.068 -8.704 -14.159 1.00 50.69 173 ALA A O 1
ATOM 1363 N N . LEU A 1 174 ? 2.951 -10.273 -15.295 1.00 51.59 174 LEU A N 1
ATOM 1364 C CA . LEU A 1 174 ? 2.206 -10.774 -14.139 1.00 51.59 174 LEU A CA 1
ATOM 1365 C C . LEU A 1 174 ? 3.124 -11.431 -13.106 1.00 51.59 174 LEU A C 1
ATOM 1367 O O . LEU A 1 174 ? 2.926 -11.227 -11.907 1.00 51.59 174 LEU A O 1
ATOM 1371 N N . ALA A 1 175 ? 4.127 -12.201 -13.534 1.00 50.19 175 ALA A N 1
ATOM 1372 C CA . ALA A 1 175 ? 5.113 -12.796 -12.635 1.00 50.19 175 ALA A CA 1
ATOM 1373 C C . ALA A 1 175 ? 5.951 -11.719 -11.926 1.00 50.19 175 ALA A C 1
ATOM 1375 O O . ALA A 1 175 ? 6.113 -11.773 -10.707 1.00 50.19 175 ALA A O 1
ATOM 1376 N N . PHE A 1 176 ? 6.393 -10.692 -12.650 1.00 55.47 176 PHE A N 1
ATOM 1377 C CA . PHE A 1 176 ? 7.105 -9.551 -12.077 1.00 55.47 176 PHE A CA 1
ATOM 1378 C C . PHE A 1 176 ? 6.239 -8.778 -11.073 1.00 55.47 176 PHE A C 1
ATOM 1380 O O . PHE A 1 176 ? 6.653 -8.537 -9.936 1.00 55.47 176 PHE A O 1
ATOM 1387 N N . ARG A 1 177 ? 4.982 -8.491 -11.437 1.00 56.94 177 ARG A N 1
ATOM 1388 C CA . ARG A 1 177 ? 4.010 -7.846 -10.545 1.00 56.94 177 ARG A CA 1
ATOM 1389 C C . ARG A 1 177 ? 3.763 -8.676 -9.286 1.00 56.94 177 ARG A C 1
ATOM 1391 O O . ARG A 1 177 ? 3.660 -8.112 -8.200 1.00 56.94 177 ARG A O 1
ATOM 1398 N N . ARG A 1 178 ? 3.711 -10.009 -9.397 1.00 58.19 178 ARG A N 1
ATOM 1399 C CA . ARG A 1 178 ? 3.601 -10.910 -8.235 1.00 58.19 178 ARG A CA 1
ATOM 1400 C C . ARG A 1 178 ? 4.796 -10.771 -7.300 1.00 58.19 178 ARG A C 1
ATOM 1402 O O . ARG A 1 178 ? 4.577 -10.646 -6.100 1.00 58.19 178 ARG A O 1
ATOM 1409 N N . VAL A 1 179 ? 6.021 -10.736 -7.824 1.00 63.53 179 VAL A N 1
ATOM 1410 C CA . VAL A 1 179 ? 7.237 -10.581 -7.006 1.00 63.53 179 VAL A CA 1
ATOM 1411 C C . VAL A 1 179 ? 7.264 -9.222 -6.304 1.00 63.53 179 VAL A C 1
ATOM 1413 O O . VAL A 1 179 ? 7.549 -9.150 -5.110 1.00 63.53 179 VAL A O 1
ATOM 1416 N N . GLN A 1 180 ? 6.908 -8.141 -6.999 1.00 69.12 180 GLN A N 1
ATOM 1417 C CA . GLN A 1 180 ? 6.828 -6.811 -6.388 1.00 69.12 180 GLN A CA 1
ATOM 1418 C C . GLN A 1 180 ? 5.753 -6.732 -5.297 1.00 69.12 180 GLN A C 1
ATOM 1420 O O . GLN A 1 180 ? 5.998 -6.196 -4.215 1.00 69.12 180 GLN A O 1
ATOM 1425 N N . VAL A 1 181 ? 4.563 -7.279 -5.561 1.00 68.19 181 VAL A N 1
ATOM 1426 C CA . VAL A 1 181 ? 3.476 -7.346 -4.574 1.00 68.19 181 VAL A CA 1
ATOM 1427 C C . VAL A 1 181 ? 3.899 -8.194 -3.378 1.00 68.19 181 VAL A C 1
ATOM 1429 O O . VAL A 1 181 ? 3.651 -7.795 -2.243 1.00 68.19 181 VAL A O 1
ATOM 1432 N N . GLN A 1 182 ? 4.587 -9.312 -3.609 1.00 66.81 182 GLN A N 1
ATOM 1433 C CA . GLN A 1 182 ? 5.123 -10.157 -2.549 1.00 66.81 182 GLN A CA 1
ATOM 1434 C C . GLN A 1 182 ? 6.113 -9.390 -1.666 1.00 66.81 182 GLN A C 1
ATOM 1436 O O . GLN A 1 182 ? 5.927 -9.382 -0.453 1.00 66.81 182 GLN A O 1
ATOM 1441 N N . ARG A 1 183 ? 7.090 -8.676 -2.243 1.00 74.31 183 ARG A N 1
ATOM 1442 C CA . ARG A 1 183 ? 8.033 -7.842 -1.472 1.00 74.31 183 ARG A CA 1
ATOM 1443 C C . ARG A 1 183 ? 7.307 -6.780 -0.642 1.00 74.31 183 ARG A C 1
ATOM 1445 O O . ARG A 1 183 ? 7.544 -6.672 0.556 1.00 74.31 183 ARG A O 1
ATOM 1452 N N . LYS A 1 184 ? 6.344 -6.064 -1.239 1.00 77.00 184 LYS A N 1
ATOM 1453 C CA . LYS A 1 184 ? 5.529 -5.064 -0.521 1.00 77.00 184 LYS A CA 1
ATOM 1454 C C . LYS A 1 184 ? 4.736 -5.685 0.637 1.00 77.00 184 LYS A C 1
ATOM 1456 O O . LYS A 1 184 ? 4.632 -5.079 1.702 1.00 77.00 184 LYS A O 1
ATOM 1461 N N . ILE A 1 185 ? 4.203 -6.895 0.454 1.00 74.62 185 ILE A N 1
ATOM 1462 C CA . ILE A 1 185 ? 3.520 -7.652 1.513 1.00 74.62 185 ILE A CA 1
ATOM 1463 C C . ILE A 1 185 ? 4.505 -8.076 2.608 1.00 74.62 185 ILE A C 1
ATOM 1465 O O . ILE A 1 185 ? 4.186 -7.953 3.789 1.00 74.62 185 ILE A O 1
ATOM 1469 N N . GLU A 1 186 ? 5.687 -8.569 2.248 1.00 75.56 186 GLU A N 1
ATOM 1470 C CA . GLU A 1 186 ? 6.721 -8.989 3.198 1.00 75.56 186 GLU A CA 1
ATOM 1471 C C . GLU A 1 186 ? 7.204 -7.815 4.052 1.00 75.56 186 GLU A C 1
ATOM 1473 O O . GLU A 1 186 ? 7.241 -7.928 5.279 1.00 75.56 186 GLU A O 1
ATOM 1478 N N . ASP A 1 187 ? 7.474 -6.663 3.439 1.00 82.50 187 ASP A N 1
ATOM 1479 C CA . ASP A 1 187 ? 7.857 -5.438 4.145 1.00 82.50 187 ASP A CA 1
ATOM 1480 C C . ASP A 1 187 ? 6.743 -4.948 5.071 1.00 82.50 187 ASP A C 1
ATOM 1482 O O . ASP A 1 187 ? 6.986 -4.609 6.236 1.00 82.50 187 ASP A O 1
ATOM 1486 N N . PHE A 1 188 ? 5.496 -4.983 4.591 1.00 85.88 188 PHE A N 1
ATOM 1487 C CA . PHE A 1 188 ? 4.328 -4.667 5.402 1.00 85.88 188 PHE A CA 1
ATOM 1488 C C . PHE A 1 188 ? 4.225 -5.589 6.622 1.00 85.88 188 PHE A C 1
ATOM 1490 O O . PHE A 1 188 ? 4.093 -5.117 7.753 1.00 85.88 188 PHE A O 1
ATOM 1497 N N . LEU A 1 189 ? 4.329 -6.904 6.427 1.00 81.69 189 LEU A N 1
ATOM 1498 C CA . LEU A 1 189 ? 4.277 -7.873 7.518 1.00 81.69 189 LEU A CA 1
ATOM 1499 C C . LEU A 1 189 ? 5.455 -7.690 8.474 1.00 81.69 189 LEU A C 1
ATOM 1501 O O . LEU A 1 189 ? 5.253 -7.708 9.687 1.00 81.69 189 LEU A O 1
ATOM 1505 N N . LYS A 1 190 ? 6.667 -7.440 7.981 1.00 84.62 190 LYS A N 1
ATOM 1506 C CA . LYS A 1 190 ? 7.850 -7.191 8.814 1.00 84.62 190 LYS A CA 1
ATOM 1507 C C . LYS A 1 190 ? 7.659 -5.970 9.715 1.00 84.62 190 LYS A C 1
ATOM 1509 O O . LYS A 1 190 ? 7.986 -6.033 10.904 1.00 84.62 190 LYS A O 1
ATOM 1514 N N . ALA A 1 191 ? 7.090 -4.889 9.181 1.00 87.62 191 ALA A N 1
ATOM 1515 C CA . ALA A 1 191 ? 6.790 -3.680 9.940 1.00 87.62 191 ALA A CA 1
ATOM 1516 C C . ALA A 1 191 ? 5.657 -3.906 10.956 1.00 87.62 191 ALA A C 1
ATOM 1518 O O . ALA A 1 191 ? 5.804 -3.613 12.146 1.00 87.62 191 ALA A O 1
ATOM 1519 N N . TYR A 1 192 ? 4.534 -4.473 10.516 1.00 90.50 192 TYR A N 1
ATOM 1520 C CA . TYR A 1 192 ? 3.337 -4.580 11.344 1.00 90.50 192 TYR A CA 1
ATOM 1521 C C . TYR A 1 192 ? 3.315 -5.791 12.274 1.00 90.50 192 TYR A C 1
ATOM 1523 O O . TYR A 1 192 ? 2.564 -5.761 13.238 1.00 90.50 192 TYR A O 1
ATOM 1531 N N . THR A 1 193 ? 4.144 -6.818 12.093 1.00 86.31 193 THR A N 1
ATOM 1532 C CA . THR A 1 193 ? 4.245 -7.925 13.069 1.00 86.31 193 THR A CA 1
ATOM 1533 C C . THR A 1 193 ? 4.878 -7.441 14.376 1.00 86.31 193 THR A C 1
ATOM 1535 O O . THR A 1 193 ? 4.444 -7.810 15.466 1.00 86.31 193 THR A O 1
ATOM 1538 N N . LYS A 1 194 ? 5.868 -6.539 14.292 1.00 86.50 194 LYS A N 1
ATOM 1539 C CA . LYS A 1 194 ? 6.449 -5.871 15.471 1.00 86.50 194 LYS A CA 1
ATOM 1540 C C . LYS A 1 194 ? 5.492 -4.847 16.086 1.00 86.50 194 LYS A C 1
ATOM 1542 O O . LYS A 1 194 ? 5.591 -4.539 17.274 1.00 86.50 194 LYS A O 1
ATOM 1547 N N . GLY A 1 195 ? 4.536 -4.368 15.303 1.00 91.31 195 GLY A N 1
ATOM 1548 C CA . GLY A 1 195 ? 3.547 -3.382 15.693 1.00 91.31 195 GLY A CA 1
ATOM 1549 C C . GLY A 1 195 ? 4.054 -1.952 15.574 1.00 91.31 195 GLY A C 1
ATOM 1550 O O . GLY A 1 195 ? 5.179 -1.630 15.941 1.00 91.31 195 GLY A O 1
ATOM 1551 N N . VAL A 1 196 ? 3.173 -1.093 15.083 1.00 94.69 196 VAL A N 1
ATOM 1552 C CA . VAL A 1 196 ? 3.417 0.320 14.809 1.00 94.69 196 VAL A CA 1
ATOM 1553 C C . VAL A 1 196 ? 2.474 1.144 15.674 1.00 94.69 196 VAL A C 1
ATOM 1555 O O . VAL A 1 196 ? 1.295 0.819 15.803 1.00 94.69 196 VAL A O 1
ATOM 1558 N N . ASN A 1 197 ? 2.975 2.211 16.289 1.00 95.56 197 ASN A N 1
ATOM 1559 C CA . ASN A 1 197 ? 2.116 3.136 17.021 1.00 95.56 197 ASN A CA 1
ATOM 1560 C C . ASN A 1 197 ? 1.423 4.075 16.032 1.00 95.56 197 ASN A C 1
ATOM 1562 O O . ASN A 1 197 ? 2.083 4.866 15.364 1.00 95.56 197 ASN A O 1
ATOM 1566 N N . LEU A 1 198 ? 0.097 3.982 15.955 1.00 95.69 198 LEU A N 1
ATOM 1567 C CA . LEU A 1 198 ? -0.752 4.830 15.122 1.00 95.69 198 LEU A CA 1
ATOM 1568 C C . LEU A 1 198 ? -1.802 5.534 15.980 1.00 95.69 198 LEU A C 1
ATOM 1570 O O . LEU A 1 198 ? -2.148 5.088 17.079 1.00 95.69 198 LEU A O 1
ATOM 1574 N N . ILE A 1 199 ? -2.344 6.636 15.468 1.00 95.75 199 ILE A N 1
ATOM 1575 C CA . ILE A 1 199 ? -3.421 7.353 16.146 1.00 95.75 199 ILE A CA 1
ATOM 1576 C C . ILE A 1 199 ? -4.757 6.760 15.716 1.00 95.75 199 ILE A C 1
ATOM 1578 O O . ILE A 1 199 ? -5.202 6.928 14.588 1.00 95.75 199 ILE A O 1
ATOM 1582 N N . LYS A 1 200 ? -5.438 6.090 16.640 1.00 95.94 200 LYS A N 1
ATOM 1583 C CA . LYS A 1 200 ? -6.816 5.650 16.451 1.00 95.94 200 LYS A CA 1
ATOM 1584 C C . LYS A 1 200 ? -7.778 6.794 16.754 1.00 95.94 200 LYS A C 1
ATOM 1586 O O . LYS A 1 200 ? -7.753 7.342 17.858 1.00 95.94 200 LYS A O 1
ATOM 1591 N N . ILE A 1 201 ? -8.693 7.068 15.833 1.00 95.00 201 ILE A N 1
ATOM 1592 C CA . ILE A 1 201 ? -9.789 8.022 16.024 1.00 95.00 201 ILE A CA 1
ATOM 1593 C C . ILE A 1 201 ? -11.065 7.238 16.360 1.00 95.00 201 ILE A C 1
ATOM 1595 O O . ILE A 1 201 ? -11.318 6.165 15.811 1.00 95.00 201 ILE A O 1
ATOM 1599 N N . ASN A 1 202 ? -11.834 7.691 17.352 1.00 93.81 202 ASN A N 1
ATOM 1600 C CA . ASN A 1 202 ? -13.141 7.101 17.662 1.00 93.81 202 ASN A CA 1
ATOM 1601 C C . ASN A 1 202 ? -14.282 7.849 16.949 1.00 93.81 202 ASN A C 1
ATOM 1603 O O . ASN A 1 202 ? -14.082 8.942 16.437 1.00 93.81 202 ASN A O 1
ATOM 1607 N N . ALA A 1 203 ? -15.502 7.310 17.010 1.00 90.25 203 ALA A N 1
ATOM 1608 C CA . ALA A 1 203 ? -16.692 7.943 16.425 1.00 90.25 203 ALA A CA 1
ATOM 1609 C C . ALA A 1 203 ? -17.015 9.346 16.990 1.00 90.25 203 ALA A C 1
ATOM 1611 O O . ALA A 1 203 ? -17.762 10.099 16.386 1.00 90.25 203 ALA A O 1
ATOM 1612 N N . LYS A 1 204 ? -16.450 9.715 18.150 1.00 92.75 204 LYS A N 1
ATOM 1613 C CA . LYS A 1 204 ? -16.573 11.058 18.747 1.00 92.75 204 LYS A CA 1
ATOM 1614 C C . LYS A 1 204 ? -15.416 11.992 18.346 1.00 92.75 204 LYS A C 1
ATOM 1616 O O . LYS A 1 204 ? -15.254 13.041 18.958 1.00 92.75 204 LYS A O 1
ATOM 1621 N N . GLY A 1 205 ? -14.547 11.580 17.420 1.00 90.56 205 GLY A N 1
ATOM 1622 C CA . GLY A 1 205 ? -13.360 12.328 16.995 1.00 90.56 205 GLY A CA 1
ATOM 1623 C C . GLY A 1 205 ? -12.187 12.332 17.987 1.00 90.56 205 GLY A C 1
ATOM 1624 O O . GLY A 1 205 ? -11.163 12.959 17.720 1.00 90.56 205 GLY A O 1
ATOM 1625 N N . LYS A 1 206 ? -12.278 11.634 19.129 1.00 93.75 206 LYS A N 1
ATOM 1626 C CA . LYS A 1 206 ? -11.171 11.551 20.098 1.00 93.75 206 LYS A CA 1
ATOM 1627 C C . LYS A 1 206 ? -10.043 10.683 19.548 1.00 93.75 206 LYS A C 1
ATOM 1629 O O . LYS A 1 206 ? -10.280 9.571 19.069 1.00 93.75 206 LYS A O 1
ATOM 1634 N N . ARG A 1 207 ? -8.820 11.190 19.693 1.00 94.12 207 ARG A N 1
ATOM 1635 C CA . ARG A 1 207 ? -7.574 10.592 19.208 1.00 94.12 207 ARG A CA 1
ATOM 1636 C C . ARG A 1 207 ? -6.878 9.810 20.316 1.00 94.12 207 ARG A C 1
ATOM 1638 O O . ARG A 1 207 ? -6.777 10.275 21.447 1.00 94.12 207 ARG A O 1
ATOM 1645 N N . TYR A 1 208 ? -6.387 8.623 19.984 1.00 95.62 208 TYR A N 1
ATOM 1646 C CA . TYR A 1 208 ? -5.687 7.749 20.914 1.00 95.62 208 TYR A CA 1
ATOM 1647 C C . TYR A 1 208 ? -4.471 7.122 20.243 1.00 95.62 208 TYR A C 1
ATOM 1649 O O . TYR A 1 208 ? -4.633 6.398 19.266 1.00 95.62 208 TYR A O 1
ATOM 1657 N N . SER A 1 209 ? -3.277 7.306 20.804 1.00 95.62 209 SER A N 1
ATOM 1658 C CA . SER A 1 209 ? -2.103 6.545 20.364 1.00 95.62 209 SER A CA 1
ATOM 1659 C C . SER A 1 209 ? -2.257 5.075 20.758 1.00 95.62 209 SER A C 1
ATOM 1661 O O . SER A 1 209 ? -2.546 4.754 21.920 1.00 95.62 209 SER A O 1
ATOM 1663 N N . ARG A 1 210 ? -2.184 4.176 19.777 1.00 96.31 210 ARG A N 1
ATOM 1664 C CA . ARG A 1 210 ? -2.423 2.739 19.938 1.00 96.31 210 ARG A CA 1
ATOM 1665 C C . ARG A 1 210 ? -1.411 1.957 19.116 1.00 96.31 210 ARG A C 1
ATOM 1667 O O . ARG A 1 210 ? -1.157 2.290 17.962 1.00 96.31 210 ARG A O 1
ATOM 1674 N N . ARG A 1 211 ? -0.894 0.873 19.692 1.00 96.12 211 ARG A N 1
ATOM 1675 C CA . ARG A 1 211 ? -0.078 -0.087 18.950 1.00 96.12 211 ARG A CA 1
ATOM 1676 C C . ARG A 1 211 ? -0.988 -0.904 18.040 1.00 96.12 211 ARG A C 1
ATOM 1678 O O . ARG A 1 211 ? -1.928 -1.548 18.512 1.00 96.12 211 ARG A O 1
ATOM 1685 N N . VAL A 1 212 ? -0.707 -0.852 16.749 1.00 96.94 212 VAL A N 1
ATOM 1686 C CA . VAL A 1 212 ? -1.406 -1.568 15.689 1.00 96.94 212 VAL A CA 1
ATOM 1687 C C . VAL A 1 212 ? -0.453 -2.602 15.118 1.00 96.94 212 VAL A C 1
ATOM 1689 O O . VAL A 1 212 ? 0.653 -2.257 14.716 1.00 96.94 212 VAL A O 1
ATOM 1692 N N . TYR A 1 213 ? -0.856 -3.864 15.100 1.00 94.81 213 TYR A N 1
ATOM 1693 C CA . TYR A 1 213 ? -0.030 -4.947 14.577 1.00 94.81 213 TYR A CA 1
ATOM 1694 C C . TYR A 1 213 ? -0.861 -5.968 13.811 1.00 94.81 213 TYR A C 1
ATOM 1696 O O . TYR A 1 213 ? -2.085 -5.998 13.929 1.00 94.81 213 TYR A O 1
ATOM 1704 N N . VAL A 1 214 ? -0.195 -6.793 13.011 1.00 92.06 214 VAL A N 1
ATOM 1705 C CA . VAL A 1 214 ? -0.827 -7.895 12.285 1.00 92.06 214 VAL A CA 1
ATOM 1706 C C . VAL A 1 214 ? -0.566 -9.192 13.033 1.00 92.06 214 VAL A C 1
ATOM 1708 O O . VAL A 1 214 ? 0.579 -9.538 13.306 1.00 92.06 214 VAL A O 1
ATOM 1711 N N . ASP A 1 215 ? -1.640 -9.904 13.361 1.00 86.62 215 ASP A N 1
ATOM 1712 C CA . ASP A 1 215 ? -1.581 -11.263 13.889 1.00 86.62 215 ASP A CA 1
ATOM 1713 C C . ASP A 1 215 ? -1.788 -12.237 12.725 1.00 86.62 215 ASP A C 1
ATOM 1715 O O . ASP A 1 215 ? -2.893 -12.372 12.188 1.00 86.62 215 ASP A O 1
ATOM 1719 N N . THR A 1 216 ? -0.704 -12.890 12.307 1.00 84.50 216 THR A N 1
ATOM 1720 C CA . THR A 1 216 ? -0.693 -13.833 11.182 1.00 84.50 216 THR A CA 1
ATOM 1721 C C . THR A 1 216 ? -1.412 -15.139 11.510 1.00 84.50 216 THR A C 1
ATOM 1723 O O . THR A 1 216 ? -2.032 -15.725 10.622 1.00 84.50 216 THR A O 1
ATOM 1726 N N . HIS A 1 217 ? -1.412 -15.569 12.776 1.00 83.19 217 HIS A N 1
ATOM 1727 C CA . HIS A 1 217 ? -2.116 -16.775 13.212 1.00 83.19 217 HIS A CA 1
ATOM 1728 C C . HIS A 1 217 ? -3.628 -16.569 13.175 1.00 83.19 217 HIS A C 1
ATOM 1730 O O . HIS A 1 217 ? -4.365 -17.408 12.660 1.00 83.19 217 HIS A O 1
ATOM 1736 N N . ARG A 1 218 ? -4.095 -15.425 13.684 1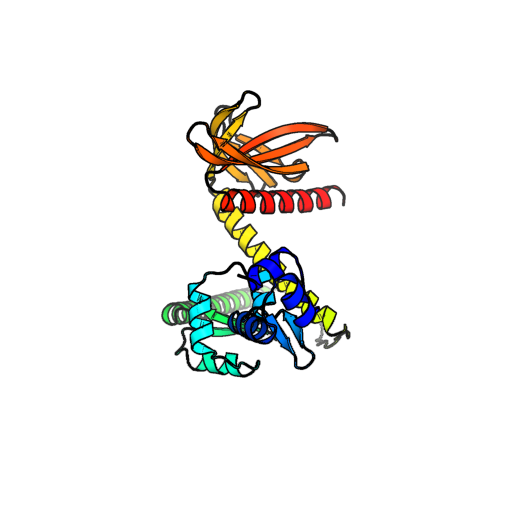.00 81.69 218 ARG A N 1
ATOM 1737 C CA . ARG A 1 218 ? -5.523 -15.070 13.702 1.00 81.69 218 ARG A CA 1
ATOM 1738 C C . ARG A 1 218 ? -6.000 -14.386 12.426 1.00 81.69 218 ARG A C 1
ATOM 1740 O O . ARG A 1 218 ? -7.192 -14.110 12.309 1.00 81.69 218 ARG A O 1
ATOM 1747 N N . ARG A 1 219 ? -5.088 -14.106 11.488 1.00 88.62 219 ARG A N 1
ATOM 1748 C CA . ARG A 1 219 ? -5.356 -13.420 10.214 1.00 88.62 219 ARG A CA 1
ATOM 1749 C C . ARG A 1 219 ? -6.160 -12.133 10.435 1.00 88.62 219 ARG A C 1
ATOM 1751 O O . ARG A 1 219 ? -7.208 -11.904 9.823 1.00 88.62 219 ARG A O 1
ATOM 1758 N N . ALA A 1 220 ? -5.685 -11.318 11.372 1.00 90.88 220 ALA A N 1
ATOM 1759 C CA . ALA A 1 220 ? -6.393 -10.139 11.847 1.00 90.88 220 ALA A CA 1
ATOM 1760 C C . ALA A 1 220 ? -5.450 -8.955 12.058 1.00 90.88 220 ALA A C 1
ATOM 1762 O O . ALA A 1 220 ? -4.303 -9.111 12.482 1.00 90.88 220 ALA A O 1
ATOM 1763 N N . LEU A 1 221 ? -5.982 -7.755 11.846 1.00 94.38 221 LEU A N 1
ATOM 1764 C CA . LEU A 1 221 ? -5.383 -6.535 12.361 1.00 94.38 221 LEU A CA 1
ATOM 1765 C C . LEU A 1 221 ? -5.739 -6.406 13.843 1.00 94.38 221 LEU A C 1
ATOM 1767 O O . LEU A 1 221 ? -6.899 -6.559 14.235 1.00 94.38 221 LEU A O 1
ATOM 1771 N N . VAL A 1 222 ? -4.758 -6.098 14.677 1.00 95.50 222 VAL A N 1
ATOM 1772 C CA . VAL A 1 222 ? -4.938 -5.968 16.118 1.00 95.50 222 VAL A CA 1
ATOM 1773 C C . VAL A 1 222 ? -4.607 -4.555 16.551 1.00 95.50 222 VAL A C 1
ATOM 1775 O O . VAL A 1 222 ? -3.544 -4.026 16.243 1.00 95.50 222 VAL A O 1
ATOM 1778 N N . VAL A 1 223 ? -5.521 -3.948 17.305 1.00 96.88 223 VAL A N 1
ATOM 1779 C CA . VAL A 1 223 ? -5.310 -2.638 17.924 1.00 96.88 223 VAL A CA 1
ATOM 1780 C C . VAL A 1 223 ? -5.278 -2.819 19.434 1.00 96.88 223 VAL A C 1
ATOM 1782 O O . VAL A 1 223 ? -6.297 -3.134 20.056 1.00 96.88 223 VAL A O 1
ATOM 1785 N N . GLN A 1 224 ? -4.107 -2.616 20.033 1.00 94.94 224 GLN A N 1
ATOM 1786 C CA . GLN A 1 224 ? -3.901 -2.759 21.469 1.00 94.94 224 GLN A CA 1
ATOM 1787 C C . GLN A 1 224 ? -4.431 -1.527 22.204 1.00 94.94 224 GLN A C 1
ATOM 1789 O O . GLN A 1 224 ? -3.902 -0.426 22.054 1.00 94.94 224 GLN A O 1
ATOM 1794 N N . GLY A 1 225 ? -5.507 -1.703 22.976 1.00 90.62 225 GLY A N 1
ATOM 1795 C CA . GLY A 1 225 ? -6.098 -0.660 23.814 1.00 90.62 225 GLY A CA 1
ATOM 1796 C C . GLY A 1 225 ? -5.950 -0.941 25.308 1.00 90.62 225 GLY A C 1
ATOM 1797 O O . GLY A 1 225 ? -5.486 -2.002 25.708 1.00 90.62 225 GLY A O 1
ATOM 1798 N N . ALA A 1 226 ? -6.409 0.008 26.131 1.00 87.12 226 ALA A N 1
ATOM 1799 C CA . ALA A 1 226 ? -6.401 -0.118 27.592 1.00 87.12 226 ALA A CA 1
ATOM 1800 C C . ALA A 1 226 ? -7.245 -1.303 28.098 1.00 87.12 226 ALA A C 1
ATOM 1802 O O . ALA A 1 226 ? -6.874 -1.961 29.057 1.00 87.12 226 ALA A O 1
ATOM 1803 N N . SER A 1 227 ? -8.347 -1.622 27.412 1.00 90.25 227 SER A N 1
ATOM 1804 C CA . SER A 1 227 ? -9.201 -2.782 27.710 1.00 90.25 227 SER A CA 1
ATOM 1805 C C . SER A 1 227 ? -8.676 -4.095 27.106 1.00 90.25 227 SER A C 1
ATOM 1807 O O . SER A 1 227 ? -9.455 -5.023 26.911 1.00 90.25 227 SER A O 1
ATOM 1809 N N . GLY A 1 228 ? -7.412 -4.136 26.678 1.00 92.19 228 GLY A N 1
ATOM 1810 C CA . GLY A 1 228 ? -6.822 -5.257 25.951 1.00 92.19 228 GLY A CA 1
ATOM 1811 C C . GLY A 1 228 ? -6.869 -5.133 24.418 1.00 92.19 228 GLY A C 1
ATOM 1812 O O . GLY A 1 228 ? -7.325 -4.120 23.863 1.00 92.19 228 GLY A O 1
ATOM 1813 N N . PRO A 1 229 ? -6.345 -6.152 23.710 1.00 95.19 229 PRO A N 1
ATOM 1814 C CA . PRO A 1 229 ? -6.268 -6.173 22.254 1.00 95.19 229 PRO A CA 1
ATOM 1815 C C . PRO A 1 229 ? -7.651 -6.335 21.620 1.00 95.19 229 PRO A C 1
ATOM 1817 O O . PRO A 1 229 ? -8.427 -7.218 21.983 1.00 95.19 229 PRO A O 1
ATOM 1820 N N . LYS A 1 230 ? -7.957 -5.485 20.636 1.00 95.25 230 LYS A N 1
ATOM 1821 C CA . LYS A 1 230 ? -9.146 -5.631 19.790 1.00 95.25 230 LYS A CA 1
ATOM 1822 C C . LYS A 1 230 ? -8.737 -6.197 18.442 1.00 95.25 230 LYS A C 1
ATOM 1824 O O . LYS A 1 230 ? -7.920 -5.590 17.754 1.00 95.25 230 LYS A O 1
ATOM 1829 N N . PHE A 1 231 ? -9.339 -7.322 18.085 1.00 94.38 231 PHE A N 1
ATOM 1830 C CA . PHE A 1 231 ? -9.092 -8.023 16.833 1.00 94.38 231 PHE A CA 1
ATOM 1831 C C . PHE A 1 231 ? -10.078 -7.564 15.764 1.00 94.38 231 PHE A C 1
ATOM 1833 O O . PHE A 1 231 ? -11.276 -7.421 16.022 1.00 94.38 231 PHE A O 1
ATOM 1840 N N . PHE A 1 232 ? -9.556 -7.355 14.566 1.00 94.81 232 PHE A N 1
ATOM 1841 C CA . PHE A 1 232 ? -10.299 -7.006 13.370 1.00 94.81 232 PHE A CA 1
ATOM 1842 C C . PHE A 1 232 ? -9.899 -8.014 12.286 1.00 94.81 232 PHE A C 1
ATOM 1844 O O . PHE A 1 232 ? -8.867 -7.832 11.638 1.00 94.81 232 PHE A O 1
ATOM 1851 N N . PRO A 1 233 ? -10.644 -9.124 12.141 1.00 92.94 233 PRO A N 1
ATOM 1852 C CA . PRO A 1 233 ? -10.344 -10.136 11.134 1.00 92.94 233 PRO A CA 1
ATOM 1853 C C . PRO A 1 233 ? -10.363 -9.524 9.736 1.00 92.94 233 PRO A C 1
ATOM 1855 O O . PRO A 1 233 ? -11.311 -8.817 9.394 1.00 92.94 233 PRO A O 1
ATOM 1858 N N . PHE A 1 234 ? -9.357 -9.820 8.911 1.00 88.94 234 PHE A N 1
ATOM 1859 C CA . PHE A 1 234 ? -9.298 -9.282 7.547 1.00 88.94 234 PHE A CA 1
ATOM 1860 C C . PHE A 1 234 ? -10.489 -9.734 6.697 1.00 88.94 234 PHE A C 1
ATOM 1862 O O . PHE A 1 234 ? -11.017 -8.949 5.919 1.00 88.94 234 PHE A O 1
ATOM 1869 N N . ALA A 1 235 ? -10.980 -10.959 6.912 1.00 89.00 235 ALA A N 1
ATOM 1870 C CA . ALA A 1 235 ? -12.176 -11.475 6.245 1.00 89.00 235 ALA A CA 1
ATOM 1871 C C . ALA A 1 235 ? -13.445 -10.646 6.532 1.00 89.00 235 ALA A C 1
ATOM 1873 O O . ALA A 1 235 ? -14.384 -10.667 5.743 1.00 89.00 235 ALA A O 1
ATOM 1874 N N . SER A 1 236 ? -13.473 -9.914 7.650 1.00 91.31 236 SER A N 1
ATOM 1875 C CA . SER A 1 236 ? -14.575 -9.028 8.034 1.00 91.31 236 SER A CA 1
ATOM 1876 C C . SER A 1 236 ? -14.370 -7.582 7.575 1.00 91.31 236 SER A C 1
ATOM 1878 O O . SER A 1 236 ? -15.256 -6.764 7.783 1.00 91.31 236 SER A O 1
ATOM 1880 N N . MET A 1 237 ? -13.224 -7.222 6.992 1.00 90.12 237 MET A N 1
ATOM 1881 C CA . MET A 1 237 ? -12.989 -5.867 6.481 1.00 90.12 237 MET A CA 1
ATOM 1882 C C . MET A 1 237 ? -13.569 -5.754 5.075 1.00 90.12 237 MET A C 1
ATOM 1884 O O . MET A 1 237 ? -13.076 -6.414 4.167 1.00 90.12 237 MET A O 1
ATOM 1888 N N . LYS A 1 238 ? -14.620 -4.959 4.879 1.00 86.00 238 LYS A N 1
ATOM 1889 C CA . LYS A 1 238 ? -15.318 -4.881 3.588 1.00 86.00 238 LYS A CA 1
ATOM 1890 C C . LYS A 1 238 ? -14.653 -3.892 2.640 1.00 86.00 238 LYS A C 1
ATOM 1892 O O . LYS A 1 238 ? -14.304 -4.277 1.523 1.00 86.00 238 LYS A O 1
ATOM 1897 N N . GLU A 1 239 ? -14.457 -2.680 3.144 1.00 86.31 239 GLU A N 1
ATOM 1898 C CA . GLU A 1 239 ? -13.929 -1.507 2.450 1.00 86.31 239 GLU A CA 1
ATOM 1899 C C . GLU A 1 239 ? -12.835 -0.873 3.312 1.00 86.31 239 GLU A C 1
ATOM 1901 O O . GLU A 1 239 ? -12.882 -0.928 4.550 1.00 86.31 239 GLU A O 1
ATOM 1906 N N . VAL A 1 240 ? -11.810 -0.349 2.644 1.00 89.88 240 VAL A N 1
ATOM 1907 C CA . VAL A 1 240 ? -10.678 0.334 3.265 1.00 89.88 240 VAL A CA 1
ATOM 1908 C C . VAL A 1 240 ? -10.404 1.582 2.444 1.00 89.88 240 VAL A C 1
ATOM 1910 O O . VAL A 1 240 ? -9.822 1.490 1.366 1.00 89.88 240 VAL A O 1
ATOM 1913 N N . ASP A 1 241 ? -10.819 2.725 2.970 1.00 91.69 241 ASP A N 1
ATOM 1914 C CA . ASP A 1 241 ? -10.748 4.002 2.269 1.00 91.69 241 ASP A CA 1
ATOM 1915 C C . ASP A 1 241 ? -9.630 4.887 2.813 1.00 91.69 241 ASP A C 1
ATOM 1917 O O . ASP A 1 241 ? -9.178 4.741 3.957 1.00 91.69 241 ASP A O 1
ATOM 1921 N N . LEU A 1 242 ? -9.204 5.823 1.967 1.00 93.50 242 LEU A N 1
ATOM 1922 C CA . LEU A 1 242 ? -8.230 6.860 2.275 1.00 93.50 242 LEU A CA 1
ATOM 1923 C C . LEU A 1 242 ? -8.908 8.222 2.235 1.00 93.50 242 LEU A C 1
ATOM 1925 O O . LEU A 1 242 ? -9.499 8.603 1.229 1.00 93.50 242 LEU A O 1
ATOM 1929 N N . GLU A 1 243 ? -8.762 8.977 3.314 1.00 92.69 243 GLU A N 1
ATOM 1930 C CA . GLU A 1 243 ? -9.217 10.357 3.403 1.00 92.69 243 GLU A CA 1
ATOM 1931 C C . GLU A 1 243 ? -8.035 11.238 3.803 1.00 92.69 243 GLU A C 1
ATOM 1933 O O . GLU A 1 243 ? -7.427 11.052 4.858 1.00 92.69 243 GLU A O 1
ATOM 1938 N N . THR A 1 244 ? -7.696 12.216 2.971 1.00 89.31 244 THR A N 1
ATOM 1939 C CA . THR A 1 244 ? -6.671 13.204 3.308 1.00 89.31 244 THR A CA 1
ATOM 1940 C C . THR A 1 244 ? -7.339 14.416 3.932 1.00 89.31 244 THR A C 1
ATOM 1942 O O . THR A 1 244 ? -8.237 15.013 3.340 1.00 89.31 244 THR A O 1
ATOM 1945 N N . ARG A 1 245 ? -6.892 14.802 5.128 1.00 85.62 245 ARG A N 1
ATOM 1946 C CA . ARG A 1 245 ? -7.456 15.932 5.860 1.00 85.62 245 ARG A CA 1
ATOM 1947 C C . ARG A 1 245 ? -6.372 16.888 6.322 1.00 85.62 245 ARG A C 1
ATOM 1949 O O . ARG A 1 245 ? -5.407 16.497 6.974 1.00 85.62 245 ARG A O 1
ATOM 1956 N N . THR A 1 246 ? -6.597 18.172 6.076 1.00 83.25 246 THR A N 1
ATOM 1957 C CA . THR A 1 246 ? -5.788 19.237 6.666 1.00 83.25 246 THR A CA 1
ATOM 1958 C C . THR A 1 246 ? -6.260 19.493 8.095 1.00 83.25 246 THR A C 1
ATOM 1960 O O . THR A 1 246 ? -7.434 19.771 8.360 1.00 83.25 246 THR A O 1
ATOM 1963 N N . THR A 1 247 ? -5.348 19.344 9.047 1.00 79.88 247 THR A N 1
ATOM 1964 C CA . THR A 1 247 ? -5.579 19.661 10.460 1.00 79.88 247 THR A CA 1
ATOM 1965 C C . THR A 1 247 ? -5.700 21.173 10.673 1.00 79.88 247 THR A C 1
ATOM 1967 O O . THR A 1 247 ? -5.297 21.970 9.829 1.00 79.88 247 THR A O 1
ATOM 1970 N N . LYS A 1 248 ? -6.214 21.594 11.839 1.00 78.69 248 LYS A N 1
ATOM 1971 C CA . LYS A 1 248 ? -6.288 23.023 12.211 1.00 78.69 248 LYS A CA 1
ATOM 1972 C C . LYS A 1 248 ? -4.912 23.703 12.282 1.00 78.69 248 LYS A C 1
ATOM 1974 O O . LYS A 1 248 ? -4.832 24.918 12.199 1.00 78.69 248 LYS A O 1
ATOM 1979 N N . GLU A 1 249 ? -3.855 22.912 12.429 1.00 79.94 249 GLU A N 1
ATOM 1980 C CA . GLU A 1 249 ? -2.455 23.343 12.479 1.00 79.94 249 GLU A CA 1
ATOM 1981 C C . GLU A 1 249 ? -1.817 23.418 11.078 1.00 79.94 249 GLU A C 1
ATOM 1983 O O . GLU A 1 249 ? -0.612 23.612 10.959 1.00 79.94 249 GLU A O 1
ATOM 1988 N N . GLY A 1 250 ? -2.598 23.209 10.010 1.00 80.44 250 GLY A N 1
ATOM 1989 C CA . GLY A 1 250 ? -2.122 23.238 8.624 1.00 80.44 250 GLY A CA 1
ATOM 1990 C C . GLY A 1 250 ? -1.367 21.982 8.182 1.00 80.44 250 GLY A C 1
ATOM 1991 O O . GLY A 1 250 ? -0.924 21.906 7.041 1.00 80.44 250 GLY A O 1
ATOM 1992 N N . ARG A 1 251 ? -1.231 20.968 9.046 1.00 81.06 251 ARG A N 1
ATOM 1993 C CA . ARG A 1 251 ? -0.590 19.695 8.684 1.00 81.06 251 ARG A CA 1
ATOM 1994 C C . ARG A 1 251 ? -1.563 18.807 7.925 1.00 81.06 251 ARG A C 1
ATOM 1996 O O . ARG A 1 251 ? -2.694 18.620 8.380 1.00 81.06 251 ARG A O 1
ATOM 2003 N N . VAL A 1 252 ? -1.105 18.245 6.813 1.00 83.12 252 VAL A N 1
ATOM 2004 C CA . VAL A 1 252 ? -1.830 17.219 6.062 1.00 83.12 252 VAL A CA 1
ATOM 2005 C C . VAL A 1 252 ? -1.676 15.888 6.794 1.00 83.12 252 VAL A C 1
ATOM 2007 O O . VAL A 1 252 ? -0.563 15.416 7.007 1.00 83.12 252 VAL A O 1
ATOM 2010 N N . GLU A 1 253 ? -2.792 15.299 7.207 1.00 87.50 253 GLU A N 1
ATOM 2011 C CA . GLU A 1 253 ? -2.844 13.952 7.771 1.00 87.50 253 GLU A CA 1
ATOM 2012 C C . GLU A 1 253 ? -3.636 13.040 6.837 1.00 87.50 253 GLU A C 1
ATOM 2014 O O . GLU A 1 253 ? -4.684 13.425 6.312 1.00 87.50 253 GLU A O 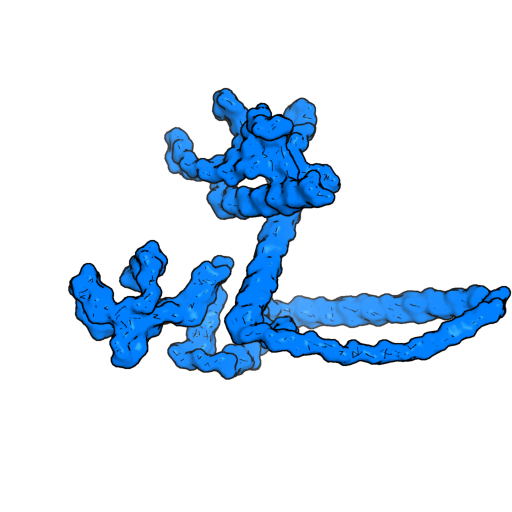1
ATOM 2019 N N . THR A 1 254 ? -3.165 11.807 6.666 1.00 94.31 254 THR A N 1
ATOM 2020 C CA . THR A 1 254 ? -3.889 10.785 5.908 1.00 94.31 254 THR A CA 1
ATOM 2021 C C . THR A 1 254 ? -4.604 9.852 6.875 1.00 94.31 254 THR A C 1
ATOM 2023 O O . THR A 1 254 ? -3.990 9.241 7.750 1.00 94.31 254 THR A O 1
ATOM 2026 N N . LEU A 1 255 ? -5.918 9.746 6.737 1.00 95.38 255 LEU A N 1
ATOM 2027 C CA . LEU A 1 255 ? -6.773 8.861 7.508 1.00 95.38 255 LEU A CA 1
ATOM 2028 C C . LEU A 1 255 ? -7.072 7.613 6.682 1.00 95.38 255 LEU A C 1
ATOM 2030 O O . LEU A 1 255 ? -7.431 7.698 5.513 1.00 95.38 255 LEU A O 1
ATOM 2034 N N . VAL A 1 256 ? -6.943 6.454 7.313 1.00 96.25 256 VAL A N 1
ATOM 2035 C CA . VAL A 1 256 ? -7.400 5.174 6.780 1.00 96.25 256 VAL A CA 1
ATOM 2036 C C . VAL A 1 256 ? -8.646 4.760 7.542 1.00 96.25 256 VAL A C 1
ATOM 2038 O O . VAL A 1 256 ? -8.619 4.681 8.776 1.00 96.25 256 VAL A O 1
ATOM 2041 N N . ILE A 1 257 ? -9.723 4.476 6.817 1.00 95.62 257 ILE A N 1
ATOM 2042 C CA . ILE A 1 257 ? -11.015 4.076 7.376 1.00 95.62 257 ILE A CA 1
ATOM 2043 C C . ILE A 1 257 ? -11.300 2.640 6.942 1.00 95.62 257 ILE A C 1
ATOM 2045 O O . ILE A 1 257 ? -11.523 2.373 5.770 1.00 95.62 257 ILE A O 1
ATOM 2049 N N . CYS A 1 258 ? -11.292 1.696 7.886 1.00 95.38 258 CYS A N 1
ATOM 2050 C CA . CYS A 1 258 ? -11.663 0.305 7.625 1.00 95.38 258 CYS A CA 1
ATOM 2051 C C . CYS A 1 258 ? -13.110 0.053 8.072 1.00 95.38 258 CYS A C 1
ATOM 2053 O O . CYS A 1 258 ? -13.396 0.074 9.279 1.00 95.38 258 CYS A O 1
ATOM 2055 N N . ALA A 1 259 ? -13.995 -0.268 7.131 1.00 93.81 259 ALA A N 1
ATOM 2056 C CA . ALA A 1 259 ? -15.359 -0.703 7.412 1.00 93.81 259 ALA A CA 1
ATOM 2057 C C . ALA A 1 259 ? -15.388 -2.199 7.764 1.00 93.81 259 ALA A C 1
ATOM 2059 O O . ALA A 1 259 ? -14.939 -3.053 6.994 1.00 93.81 259 ALA A O 1
ATOM 2060 N N . ILE A 1 260 ? -15.919 -2.534 8.942 1.00 93.75 260 ILE A N 1
ATOM 2061 C CA . ILE A 1 260 ? -15.979 -3.904 9.461 1.00 93.75 260 ILE A CA 1
ATOM 2062 C C . ILE A 1 260 ? -17.405 -4.436 9.356 1.00 93.75 260 ILE A C 1
ATOM 2064 O O . ILE A 1 260 ? -18.321 -3.954 10.029 1.00 93.75 260 ILE A O 1
ATOM 2068 N N . GLU A 1 261 ? -17.575 -5.474 8.550 1.00 91.50 261 GLU A N 1
ATOM 2069 C CA . GLU A 1 261 ? -18.833 -6.161 8.297 1.00 91.50 261 GLU A CA 1
ATOM 2070 C C . GLU A 1 261 ? -19.000 -7.387 9.202 1.00 91.50 261 GLU A C 1
ATOM 2072 O O . GLU A 1 261 ? -18.079 -8.180 9.416 1.00 91.50 261 GLU A O 1
ATOM 2077 N N . LYS A 1 262 ? -20.216 -7.572 9.718 1.00 88.94 262 LYS A N 1
ATOM 2078 C CA . LYS A 1 262 ? -20.635 -8.798 10.399 1.00 88.94 262 LYS A CA 1
ATOM 2079 C C . LYS A 1 262 ? -22.080 -9.097 10.012 1.00 88.94 262 LYS A C 1
ATOM 2081 O O . LYS A 1 262 ? -22.968 -8.293 10.273 1.00 88.94 262 LYS A O 1
ATOM 2086 N N . GLY A 1 263 ? -22.310 -10.251 9.384 1.00 82.94 263 GLY A N 1
ATOM 2087 C CA . GLY A 1 263 ? -23.649 -10.666 8.946 1.00 82.94 263 GLY A CA 1
ATOM 2088 C C . GLY A 1 263 ? -24.259 -9.762 7.867 1.00 82.94 263 GLY A C 1
ATOM 2089 O O . GLY A 1 263 ? -25.446 -9.465 7.931 1.00 82.94 263 GLY A O 1
ATOM 2090 N N . GLY A 1 264 ? -23.453 -9.272 6.918 1.00 83.75 264 GLY A N 1
ATOM 2091 C CA . GLY A 1 264 ? -23.931 -8.447 5.798 1.00 83.75 264 GLY A CA 1
ATOM 2092 C C . GLY A 1 264 ? -24.193 -6.973 6.132 1.00 83.75 264 GLY A C 1
ATOM 2093 O O . GLY A 1 264 ? -24.685 -6.229 5.288 1.00 83.75 264 GLY A O 1
ATOM 2094 N N . ARG A 1 265 ? -23.900 -6.536 7.364 1.00 87.69 265 ARG A N 1
ATOM 2095 C CA . ARG A 1 265 ? -24.036 -5.141 7.806 1.00 87.69 265 ARG A CA 1
ATOM 2096 C C . ARG A 1 265 ? -22.710 -4.618 8.336 1.00 87.69 265 ARG A C 1
ATOM 2098 O O . ARG A 1 265 ? -21.976 -5.356 8.999 1.00 87.69 265 ARG A O 1
ATOM 2105 N N . ILE A 1 266 ? -22.422 -3.343 8.083 1.00 89.69 266 ILE A N 1
ATOM 2106 C CA . ILE A 1 266 ? -21.281 -2.651 8.692 1.00 89.69 266 ILE A CA 1
ATOM 2107 C C . ILE A 1 266 ? -21.615 -2.430 10.168 1.00 89.69 266 ILE A C 1
ATOM 2109 O O . ILE A 1 266 ? -22.594 -1.771 10.506 1.00 89.69 266 ILE A O 1
ATOM 2113 N N . VAL A 1 267 ? -20.824 -3.031 11.054 1.00 90.19 267 VAL A N 1
ATOM 2114 C CA . VAL A 1 267 ? -21.045 -2.972 12.510 1.00 90.19 267 VAL A CA 1
ATOM 2115 C C . VAL A 1 267 ? -20.091 -1.989 13.176 1.00 90.19 267 VAL A C 1
ATOM 2117 O O . VAL A 1 267 ? -20.344 -1.522 14.287 1.00 90.19 267 VAL A O 1
ATOM 2120 N N . LYS A 1 268 ? -18.955 -1.698 12.539 1.00 88.38 268 LYS A N 1
ATOM 2121 C CA . LYS A 1 268 ? -17.921 -0.865 13.138 1.00 88.38 268 LYS A CA 1
ATOM 2122 C C . LYS A 1 268 ? -17.011 -0.264 12.085 1.00 88.38 268 LYS A C 1
ATOM 2124 O O . LYS A 1 268 ? -16.640 -0.942 11.138 1.00 88.38 268 LYS A O 1
ATOM 2129 N N . GLU A 1 269 ? -16.553 0.947 12.353 1.00 92.38 269 GLU A N 1
ATOM 2130 C CA . GLU A 1 269 ? -15.496 1.602 11.593 1.00 92.38 269 GLU A CA 1
ATOM 2131 C C . GLU A 1 269 ? -14.240 1.722 12.458 1.00 92.38 269 GLU A C 1
ATOM 2133 O O . GLU A 1 269 ? -14.291 2.025 13.662 1.00 92.38 269 GLU A O 1
ATOM 2138 N N . LEU A 1 270 ? -13.095 1.414 11.858 1.00 95.44 270 LEU A N 1
ATOM 2139 C CA . LEU A 1 270 ? -11.784 1.643 12.442 1.00 95.44 270 LEU A CA 1
ATOM 2140 C C . LEU A 1 270 ? -11.092 2.750 11.655 1.00 95.44 270 LEU A C 1
ATOM 2142 O O . LEU A 1 270 ? -10.664 2.523 10.533 1.00 95.44 270 LEU A O 1
ATOM 2146 N N . THR A 1 271 ? -10.928 3.908 12.284 1.00 96.62 271 THR A N 1
ATOM 2147 C CA . THR A 1 271 ? -10.194 5.033 11.701 1.00 96.62 271 THR A CA 1
ATOM 2148 C C . THR A 1 271 ? -8.800 5.129 12.316 1.00 96.62 271 THR A C 1
ATOM 2150 O O . THR A 1 271 ? -8.658 5.230 13.543 1.00 96.62 271 THR A O 1
ATOM 2153 N N . LEU A 1 272 ? -7.773 5.099 11.471 1.00 96.75 272 LEU A N 1
ATOM 2154 C CA . LEU A 1 272 ? -6.362 5.221 11.835 1.00 96.75 272 LEU A CA 1
ATOM 2155 C C . LEU A 1 272 ? -5.754 6.414 11.099 1.00 96.75 272 LEU A C 1
ATOM 2157 O O . LEU A 1 272 ? -5.887 6.512 9.888 1.00 96.75 272 LEU A O 1
ATOM 2161 N N . ALA A 1 273 ? -5.072 7.302 11.814 1.00 95.38 273 ALA A N 1
ATOM 2162 C CA . ALA A 1 273 ? -4.325 8.391 11.202 1.00 95.38 273 ALA A CA 1
ATOM 2163 C C . ALA A 1 273 ? -2.864 7.990 11.004 1.00 95.38 273 ALA A C 1
ATOM 2165 O O . ALA A 1 273 ? -2.222 7.434 11.906 1.00 95.38 273 ALA A O 1
ATOM 2166 N N . PHE A 1 274 ? -2.361 8.311 9.820 1.00 93.69 274 P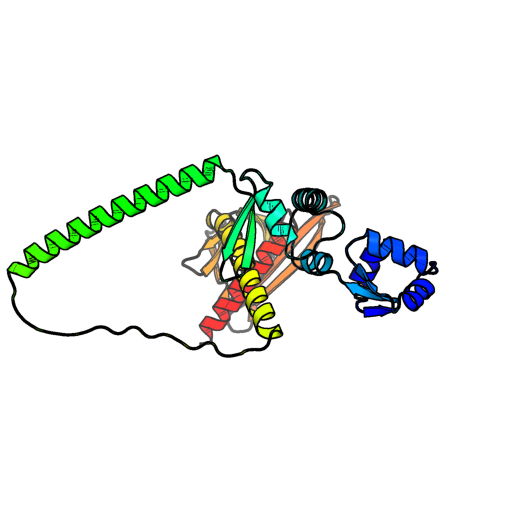HE A N 1
ATOM 2167 C CA . PHE A 1 274 ? -1.006 8.065 9.374 1.00 93.69 274 PHE A CA 1
ATOM 2168 C C . PHE A 1 274 ? -0.259 9.393 9.235 1.00 93.69 274 PHE A C 1
ATOM 2170 O O . PHE A 1 274 ? -0.826 10.367 8.737 1.00 93.69 274 PHE A O 1
ATOM 2177 N N . PRO A 1 275 ? 1.019 9.434 9.648 1.00 86.00 275 PRO A N 1
ATOM 2178 C CA . PRO A 1 275 ? 1.858 10.618 9.481 1.00 86.00 275 PRO A CA 1
ATOM 2179 C C . PRO A 1 275 ? 2.359 10.797 8.041 1.00 86.00 275 PRO A C 1
ATOM 2181 O O . PRO A 1 275 ? 2.946 11.823 7.730 1.00 86.00 275 PRO A O 1
ATOM 2184 N N . ASP A 1 276 ? 2.195 9.779 7.194 1.00 87.06 276 ASP A N 1
ATOM 2185 C CA . ASP A 1 276 ? 2.766 9.707 5.854 1.00 87.06 276 ASP A CA 1
ATOM 2186 C C . ASP A 1 276 ? 1.793 8.977 4.917 1.00 87.06 276 ASP A C 1
ATOM 2188 O O . ASP A 1 276 ? 1.327 7.870 5.220 1.00 87.06 276 ASP A O 1
ATOM 2192 N N . GLN A 1 277 ? 1.504 9.607 3.779 1.00 88.50 277 GLN A N 1
ATOM 2193 C CA . GLN A 1 277 ? 0.597 9.097 2.757 1.00 88.50 277 GLN A CA 1
ATOM 2194 C C . GLN A 1 277 ? 1.135 7.817 2.106 1.00 88.50 277 GLN A C 1
ATOM 2196 O O . GLN A 1 277 ? 0.353 6.911 1.819 1.00 88.50 277 GLN A O 1
ATOM 2201 N N . ALA A 1 278 ? 2.455 7.680 1.932 1.00 87.31 278 ALA A N 1
ATOM 2202 C CA . ALA A 1 278 ? 3.043 6.476 1.346 1.00 87.31 278 ALA A CA 1
ATOM 2203 C C . ALA A 1 278 ? 2.786 5.245 2.232 1.00 87.31 278 ALA A C 1
ATOM 2205 O O . ALA A 1 278 ? 2.347 4.195 1.751 1.00 87.31 278 ALA A O 1
ATOM 2206 N N . LYS A 1 279 ? 2.961 5.392 3.552 1.00 90.06 279 LYS A N 1
ATOM 2207 C CA . LYS A 1 279 ? 2.631 4.346 4.537 1.00 90.06 279 LYS A CA 1
ATOM 2208 C C . LYS A 1 279 ? 1.137 4.039 4.593 1.00 90.06 279 LYS A C 1
ATOM 2210 O O . LYS A 1 279 ? 0.778 2.871 4.747 1.00 90.06 279 LYS A O 1
ATOM 2215 N N . ALA A 1 280 ? 0.282 5.053 4.465 1.00 92.31 280 ALA A N 1
ATOM 2216 C CA . ALA A 1 280 ? -1.166 4.867 4.416 1.00 92.31 280 ALA A CA 1
ATOM 2217 C C . ALA A 1 280 ? -1.582 4.060 3.172 1.00 92.31 280 ALA A C 1
ATOM 2219 O O . ALA A 1 280 ? -2.289 3.062 3.297 1.00 92.31 280 ALA A O 1
ATOM 2220 N N . ASN A 1 281 ? -1.056 4.415 1.997 1.00 88.44 281 ASN A N 1
ATOM 2221 C CA . ASN A 1 281 ? -1.290 3.702 0.739 1.00 88.44 281 ASN A CA 1
ATOM 2222 C C . ASN A 1 281 ? -0.825 2.242 0.814 1.00 88.44 281 ASN A C 1
ATOM 2224 O O . ASN A 1 281 ? -1.566 1.327 0.457 1.00 88.44 281 ASN A O 1
ATOM 2228 N N . ALA A 1 282 ? 0.389 2.002 1.320 1.00 86.81 282 ALA A N 1
ATOM 2229 C CA . ALA A 1 282 ? 0.907 0.648 1.504 1.00 86.81 282 ALA A CA 1
ATOM 2230 C C . ALA A 1 282 ? 0.013 -0.181 2.441 1.00 86.81 282 ALA A C 1
ATOM 2232 O O . ALA A 1 282 ? -0.268 -1.349 2.158 1.00 86.81 282 ALA A O 1
ATOM 2233 N N . PHE A 1 283 ? -0.477 0.432 3.524 1.00 91.75 283 PHE A N 1
ATOM 2234 C CA . PHE A 1 283 ? -1.398 -0.209 4.456 1.00 91.75 283 PHE A CA 1
ATOM 2235 C C . PHE A 1 283 ? -2.726 -0.575 3.791 1.00 91.75 283 PHE A C 1
ATOM 2237 O O . PHE A 1 283 ? -3.141 -1.730 3.876 1.00 91.75 283 PHE A O 1
ATOM 2244 N N . VAL A 1 284 ? -3.369 0.364 3.092 1.00 92.19 284 VAL A N 1
ATOM 2245 C CA . VAL A 1 284 ? -4.646 0.114 2.405 1.00 92.19 284 VAL A CA 1
ATOM 2246 C C . VAL A 1 284 ? -4.513 -0.989 1.367 1.00 92.19 284 VAL A C 1
ATOM 2248 O O . VAL A 1 284 ? -5.321 -1.919 1.366 1.00 92.19 284 VAL A O 1
ATOM 2251 N N . ASN A 1 285 ? -3.457 -0.957 0.554 1.00 84.62 285 ASN A N 1
ATOM 2252 C CA . ASN A 1 285 ? -3.208 -1.982 -0.456 1.00 84.62 285 ASN A CA 1
ATOM 2253 C C . ASN A 1 285 ? -3.067 -3.375 0.174 1.00 84.62 285 ASN A C 1
ATOM 2255 O O . ASN A 1 285 ? -3.738 -4.317 -0.249 1.00 84.62 285 ASN A O 1
ATOM 2259 N N . CYS A 1 286 ? -2.251 -3.515 1.224 1.00 83.00 286 CYS A N 1
ATOM 2260 C CA . CYS A 1 286 ? -2.032 -4.812 1.869 1.00 83.00 286 CYS A CA 1
ATOM 2261 C C . CYS A 1 286 ? -3.290 -5.328 2.579 1.00 83.00 286 CYS A C 1
ATOM 2263 O O . CYS A 1 286 ? -3.649 -6.497 2.435 1.00 83.00 286 CYS A O 1
ATOM 2265 N N . VAL A 1 287 ? -3.996 -4.466 3.315 1.00 84.94 287 VAL A N 1
ATOM 2266 C CA . VAL A 1 287 ? -5.219 -4.853 4.033 1.00 84.94 287 VAL A CA 1
AT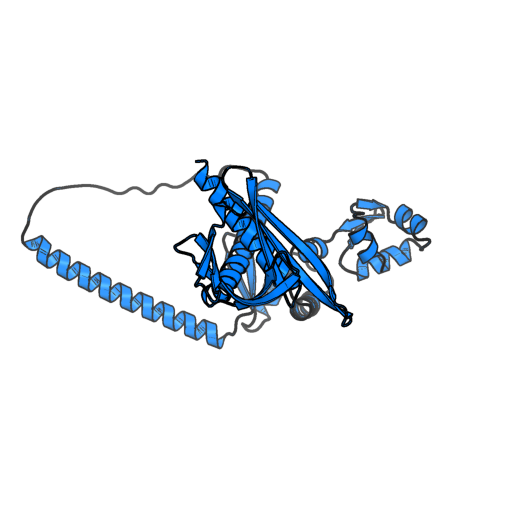OM 2267 C C . VAL A 1 287 ? -6.336 -5.232 3.060 1.00 84.94 287 VAL A C 1
ATOM 2269 O O . VAL A 1 287 ? -7.032 -6.224 3.290 1.00 84.94 287 VAL A O 1
ATOM 2272 N N . THR A 1 288 ? -6.473 -4.506 1.949 1.00 84.00 288 THR A N 1
ATOM 2273 C CA . THR A 1 288 ? -7.433 -4.828 0.885 1.00 84.00 288 THR A CA 1
ATOM 2274 C C . THR A 1 288 ? -7.120 -6.186 0.265 1.00 84.00 288 THR A C 1
ATOM 2276 O O . THR A 1 288 ? -8.009 -7.033 0.166 1.00 84.00 288 THR A O 1
ATOM 2279 N N . LEU A 1 289 ? -5.851 -6.449 -0.068 1.00 79.56 289 LEU A N 1
ATOM 2280 C CA . LEU A 1 289 ? -5.417 -7.745 -0.598 1.00 79.56 289 LEU A CA 1
ATOM 2281 C C . LEU A 1 289 ? -5.706 -8.893 0.376 1.00 79.56 289 LEU A C 1
ATOM 2283 O O . LEU A 1 289 ? -6.279 -9.907 -0.026 1.00 79.56 289 LEU A O 1
ATOM 2287 N N . PHE A 1 290 ? -5.373 -8.736 1.661 1.00 79.38 290 PHE A N 1
ATOM 2288 C CA . PHE A 1 290 ? -5.657 -9.756 2.675 1.00 79.38 290 PHE A CA 1
ATOM 2289 C C . PHE A 1 290 ? -7.152 -9.998 2.844 1.00 79.38 290 PHE A C 1
ATOM 2291 O O . PHE A 1 290 ? -7.586 -11.147 2.934 1.00 79.38 290 PHE A O 1
ATOM 2298 N N . SER A 1 291 ? -7.946 -8.932 2.853 1.00 78.69 291 SER A N 1
ATOM 2299 C CA . SER A 1 291 ? -9.395 -9.035 2.935 1.00 78.69 291 SER A CA 1
ATOM 2300 C C . SER A 1 291 ? -9.980 -9.796 1.741 1.00 78.69 291 SER A C 1
ATOM 2302 O O . SER A 1 291 ? -10.771 -10.721 1.934 1.00 78.69 291 SER A O 1
ATOM 2304 N N . LEU A 1 292 ? -9.578 -9.458 0.513 1.00 78.00 292 LEU A N 1
ATOM 2305 C CA . LEU A 1 292 ? -10.058 -10.125 -0.699 1.00 78.00 292 LEU A CA 1
ATOM 2306 C C . LEU A 1 292 ? -9.657 -11.605 -0.730 1.00 78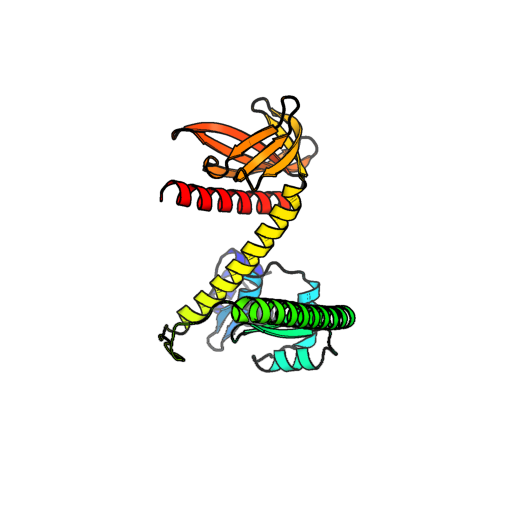.00 292 LEU A C 1
ATOM 2308 O O . LEU A 1 292 ? -10.503 -12.469 -0.974 1.00 78.00 292 LEU A O 1
ATOM 2312 N N . ALA A 1 293 ? -8.393 -11.908 -0.423 1.00 74.00 293 ALA A N 1
ATOM 2313 C CA . ALA A 1 293 ? -7.880 -13.276 -0.409 1.00 74.00 293 ALA A CA 1
ATOM 2314 C C . ALA A 1 293 ? -8.619 -14.156 0.612 1.00 74.00 293 ALA A C 1
ATOM 2316 O O . ALA A 1 293 ? -9.020 -15.282 0.309 1.00 74.00 293 ALA A O 1
ATOM 2317 N N . LEU A 1 294 ? -8.855 -13.631 1.817 1.00 77.75 294 LEU A N 1
ATOM 2318 C CA . LEU A 1 294 ? -9.477 -14.391 2.900 1.00 77.75 294 LEU A CA 1
ATOM 2319 C C . LEU A 1 294 ? -10.998 -14.488 2.767 1.00 77.75 294 LEU A C 1
ATOM 2321 O O . LEU A 1 294 ? -11.566 -15.508 3.150 1.00 77.75 294 LEU A O 1
ATOM 2325 N N . ARG A 1 295 ? -11.660 -13.491 2.168 1.00 73.69 295 ARG A N 1
ATOM 2326 C CA . ARG A 1 295 ? -13.085 -13.589 1.813 1.00 73.69 295 ARG A CA 1
ATOM 2327 C C . ARG A 1 295 ? -13.331 -14.631 0.727 1.00 73.69 295 ARG A C 1
ATOM 2329 O O . ARG A 1 295 ? -14.329 -15.341 0.800 1.00 73.69 295 ARG A O 1
ATOM 2336 N N . LYS A 1 296 ? -12.427 -14.753 -0.252 1.00 66.25 296 LYS A N 1
ATOM 2337 C CA . LYS A 1 296 ? -12.519 -15.787 -1.293 1.00 66.25 296 LYS A CA 1
ATOM 2338 C C . LYS A 1 296 ? -12.415 -17.192 -0.693 1.00 66.25 296 LYS A C 1
ATOM 2340 O O . LYS A 1 296 ? -13.254 -18.029 -0.992 1.00 66.25 296 LYS A O 1
ATOM 2345 N N . SER A 1 297 ? -11.459 -17.405 0.215 1.00 62.88 297 SER A N 1
ATOM 2346 C CA . SER A 1 297 ? -11.275 -18.684 0.921 1.00 62.88 297 SER A CA 1
ATOM 2347 C C . SER A 1 297 ? -12.422 -19.054 1.868 1.00 62.88 297 SER A C 1
ATOM 2349 O O . SER A 1 297 ? -12.544 -20.219 2.212 1.00 62.88 297 SER A O 1
ATOM 2351 N N . ALA A 1 298 ? -13.221 -18.092 2.337 1.00 60.62 298 ALA A N 1
ATOM 2352 C CA . ALA A 1 298 ? -14.368 -18.365 3.209 1.00 60.62 298 ALA A CA 1
ATOM 2353 C C . ALA A 1 298 ? -15.645 -18.741 2.434 1.00 60.62 298 ALA A C 1
ATOM 2355 O O . ALA A 1 298 ? -16.615 -19.184 3.042 1.00 60.62 298 ALA A O 1
ATOM 2356 N N . LYS A 1 299 ? -15.668 -18.503 1.115 1.00 57.22 299 LYS A N 1
ATOM 2357 C CA . LYS A 1 299 ? -16.785 -18.844 0.219 1.00 57.22 299 LYS A CA 1
ATOM 2358 C C . LYS A 1 299 ? -16.555 -20.143 -0.564 1.00 57.22 299 LYS A C 1
ATOM 2360 O O . LYS A 1 299 ? -17.510 -20.627 -1.163 1.00 57.22 299 LYS A O 1
ATOM 2365 N N . SER A 1 300 ? -15.317 -20.643 -0.600 1.00 43.38 300 SER A N 1
ATOM 2366 C CA . SER A 1 300 ? -14.938 -21.962 -1.131 1.00 43.38 300 SER A CA 1
ATOM 2367 C C . SER A 1 300 ? -15.032 -23.021 -0.047 1.00 43.38 300 SER A C 1
ATOM 2369 O O . SER A 1 300 ? -15.552 -24.111 -0.343 1.00 43.38 300 SER A O 1
#

Organism: Polarella glacialis (NCBI:txid89957)

Secondary structure (DSSP, 8-state):
-HHHHHHHHT--SEEHHHHHHHHT--HHHHHHHHHHTTSEEE-TT-EEEE-HHHHHHHH----HHHHHHHHHHH-S---TTHHHHHHHTSTTSEEEEEETTEEEEEE--HHHHHHHHHHHHHHHHHHHHHHHHHHHHHHHHHTTS-------------------HHHHHHHHHHHHHHHHHHHHHHHHHHHHHH-EEEEEEPTT--EEEEEEEEETTTTEEEEEETTEEEEEEGGGEEEEEEEEEE-TTS-EEEEEEEEEEETTEEEEEEEEEES-HHHHHHHHHHHHHHHHHHHHHHH-

Foldseek 3Di:
DLLVVCVVVVDAFDALVVVCVVVVHDSVVSQVVQLVVVQWHADPRRTIHGDPVVVCVVLDPDDPVVVVVCDVQQDSDHDPVVVVVSQVPPPQQWDFDDDPNDTDTDGDDNVVVVVVVVVVVVVVVVVVVVVVVVVVVVVVVCVVPDDDDDDDDDDDDDDDDDDDPVVVVVVVSVVVVVVVVVVLLVVVQVDQQVWDFWWWADPVRDTDTWTWHADPVQCFIWTQDPVGIDTQHLLQFDDWDWDWDQDPVRQIKIKIWTFGHDPRDRPDIIITIDNDPVVSVSVRVNSPVSNVVVNVVVVD